Protein AF-A0A3A4WEL0-F1 (afdb_monomer_lite)

Radius of gyration: 38.68 Å; chains: 1; bounding box: 98×79×113 Å

Secondary structure (DSSP, 8-state):
---PPPPP--PPPPP-THHHHHHHHHHHHHHHHHS-HHHHHHHHHHHHHHHHHHHHHHHHHHHHHHH-HHHHTTSGGGHHHHHHHHTSTTTTS-HHHH----HHHHHHHHIIIIIS----PPP-TT--SS-THHHHHHHTS--TT-TTPPP-TT-HHHIIIIIIT---HHHHTTSBTTB-SPPGGGHHHHSTT----STTTTT--GGGT-STTSTT-PPPHHHHHHHHS-HHHHHHHHHTT-HHHHT-PPPHHHHHHSPP----TT-S----GGGT--TTS-SS--HHHHHTT-TTGGGSTTHHIIIIIS---HHHHS-TTT----HHHHHHHGGGTS----THHHH--

pLDDT: mean 84.16, std 11.47, range [41.19, 95.81]

Sequence (349 aa):
MEEKEPLEEETPAKPPFRKGLKGLLDRWRAFATRVPVAAKAIIAILILVSITGAGFTAFTTYNFTQNNPAFCNSCHIMNESFAAWQKSEHKNINCHECHHLSIGELNALMVSAFIRRTEKVPVRYGKIIVPWKYCITCHWEEDERYPTAIKINESNLHSKHYFMQKIECSKCHGYRVHKFSLEERYCLECHKGKEVHGEGMVDLPCLNCHTDRTPTLLPGPMKCLFCHGDDSVRRQMIHESTLDVKHFQPSEELIKKATKINRPQDAPMKFFCYQCHKPHEKVRPDYGTCMSCHPQVVNVGRHKLHIQTVGLECVKCHKPHTWRVTIKDAKTLCTECHGYKDPMTFIGG

Foldseek 3Di:
DDPDDDDDDDDPPDPCPPPVVVVVVVVVVVVVVPDDPVRVVVVVVVVVCVVVVVVVVVVVVCCCLPPNCVNQVVAPVCVVLLVLLCVEPCVVPTPCLFQVDDPVRSVVVVCCCPVVVDPDDPDPPPDDRGFQVSVCVPQPVNDPVCNVHHHCPLWLVCCVCCVVVVHTQCQQACPPRNRGDGDQCSVCVPVPLQQFDDDLTRPARLLLAFGSPDNVSGGAQLSVCCLQNDPVSVVVVVVVVGPCNVPRNDDPVSSVPHHHDDADPPAPPPDGQCLAADRSPHRHHAPVSVCVPVVCPCVAFPNVCCCVVVVDGLCLQQPPNRRDHDPVNQCPSVVVVDHRDDSVVRRPD

Structure (mmCIF, N/CA/C/O backbone):
data_AF-A0A3A4WEL0-F1
#
_entry.id   AF-A0A3A4WEL0-F1
#
loop_
_atom_site.group_PDB
_atom_site.id
_atom_site.type_symbol
_atom_site.label_atom_id
_atom_site.label_alt_id
_atom_site.label_comp_id
_atom_site.label_asym_id
_atom_site.label_entity_id
_atom_site.label_seq_id
_atom_site.pdbx_PDB_ins_code
_atom_site.Cartn_x
_atom_site.Cartn_y
_atom_site.Cartn_z
_atom_site.occupancy
_atom_site.B_iso_or_equiv
_atom_site.auth_seq_id
_atom_site.auth_comp_id
_atom_site.auth_asym_id
_atom_site.auth_atom_id
_atom_site.pdbx_PDB_model_num
ATOM 1 N N . MET A 1 1 ? 61.226 -62.429 -32.374 1.00 41.19 1 MET A N 1
ATOM 2 C CA . MET A 1 1 ? 60.047 -61.775 -32.975 1.00 41.19 1 MET A CA 1
ATOM 3 C C . MET A 1 1 ? 59.519 -60.798 -31.950 1.00 41.19 1 MET A C 1
ATOM 5 O O . MET A 1 1 ? 59.086 -61.247 -30.905 1.00 41.19 1 MET A O 1
ATOM 9 N N . GLU A 1 2 ? 59.538 -59.496 -32.116 1.00 42.38 2 GLU A N 1
ATOM 10 C CA . GLU A 1 2 ? 60.123 -58.606 -33.108 1.00 42.38 2 GLU A CA 1
ATOM 11 C C . GLU A 1 2 ? 60.007 -57.257 -32.396 1.00 42.38 2 GLU A C 1
ATOM 13 O O . GLU A 1 2 ? 58.908 -56.854 -32.010 1.00 42.38 2 GLU A O 1
ATOM 18 N N . GLU A 1 3 ? 61.141 -56.653 -32.067 1.00 43.06 3 GLU A N 1
ATOM 19 C CA . GLU A 1 3 ? 61.197 -55.351 -31.414 1.00 43.06 3 GLU A CA 1
ATOM 20 C C . GLU A 1 3 ? 60.786 -54.324 -32.475 1.00 43.06 3 GLU A C 1
ATOM 22 O O . GLU A 1 3 ? 61.535 -54.055 -33.411 1.00 43.06 3 GLU A O 1
ATOM 27 N N . LYS A 1 4 ? 59.532 -53.859 -32.417 1.00 46.09 4 LYS A N 1
ATOM 28 C CA . LYS A 1 4 ? 59.029 -52.815 -33.314 1.00 46.09 4 LYS A CA 1
ATOM 29 C C . LYS A 1 4 ? 59.269 -51.455 -32.674 1.00 46.09 4 LYS A C 1
ATOM 31 O O . LYS A 1 4 ? 58.731 -51.165 -31.607 1.00 46.09 4 LYS A O 1
ATOM 36 N N . GLU A 1 5 ? 60.085 -50.662 -33.362 1.00 53.88 5 GLU A N 1
ATOM 37 C CA . GLU A 1 5 ? 60.327 -49.240 -33.130 1.00 53.88 5 GLU A CA 1
ATOM 38 C C . GLU A 1 5 ? 59.023 -48.446 -32.925 1.00 53.88 5 GLU A C 1
ATOM 40 O O . GLU A 1 5 ? 57.991 -48.775 -33.526 1.00 53.88 5 GLU A O 1
ATOM 45 N N . PRO A 1 6 ? 59.052 -47.362 -32.130 1.00 45.62 6 PRO A N 1
ATOM 46 C CA . PRO A 1 6 ? 57.946 -46.426 -32.079 1.00 45.62 6 PRO A CA 1
ATOM 47 C C . PRO A 1 6 ? 57.913 -45.612 -33.378 1.00 45.62 6 PRO A C 1
ATOM 49 O O . PRO A 1 6 ? 58.851 -44.886 -33.697 1.00 45.62 6 PRO A O 1
ATOM 52 N N . LEU A 1 7 ? 56.812 -45.734 -34.119 1.00 45.28 7 LEU A N 1
ATOM 53 C CA . LEU A 1 7 ? 56.484 -44.857 -35.241 1.00 45.28 7 LEU A CA 1
ATOM 54 C C . LEU A 1 7 ? 56.284 -43.429 -34.715 1.00 45.28 7 LEU A C 1
ATOM 56 O O . LEU A 1 7 ? 55.365 -43.177 -33.935 1.00 45.28 7 LEU A O 1
ATOM 60 N N . GLU A 1 8 ? 57.146 -42.508 -35.144 1.00 46.25 8 GLU A N 1
ATOM 61 C CA . GLU A 1 8 ? 56.955 -41.070 -34.970 1.00 46.25 8 GLU A CA 1
ATOM 62 C C . GLU A 1 8 ? 55.661 -40.633 -35.673 1.00 46.25 8 GLU A C 1
ATOM 64 O O . GLU A 1 8 ? 55.463 -40.853 -36.869 1.00 46.25 8 GLU A O 1
ATOM 69 N N . GLU A 1 9 ? 54.755 -40.015 -34.918 1.00 44.00 9 GLU A N 1
ATOM 70 C CA . GLU A 1 9 ? 53.552 -39.388 -35.451 1.00 44.00 9 GLU A CA 1
ATOM 71 C C . GLU A 1 9 ? 53.956 -38.066 -36.125 1.00 44.00 9 GLU A C 1
ATOM 73 O O . GLU A 1 9 ? 54.217 -37.057 -35.464 1.00 44.00 9 GLU A O 1
ATOM 78 N N . GLU A 1 10 ? 54.056 -38.074 -37.457 1.00 46.47 10 GLU A N 1
ATOM 79 C CA . GLU A 1 10 ? 54.273 -36.864 -38.250 1.00 46.47 10 GLU A CA 1
ATOM 80 C C . GLU A 1 10 ? 53.135 -35.863 -38.000 1.00 46.47 10 GLU A C 1
ATOM 82 O O . GLU A 1 10 ? 52.001 -36.019 -38.456 1.00 46.47 10 GLU A O 1
ATOM 87 N N . THR A 1 11 ? 53.446 -34.775 -37.296 1.00 50.84 11 THR A N 1
ATOM 88 C CA . THR A 1 11 ? 52.567 -33.605 -37.226 1.00 50.84 11 THR A CA 1
ATOM 89 C C . THR A 1 11 ? 52.249 -33.113 -38.645 1.00 50.84 11 THR A C 1
ATOM 91 O O . THR A 1 11 ? 53.187 -32.853 -39.407 1.00 50.84 11 THR A O 1
ATOM 94 N N . PRO A 1 12 ? 50.973 -32.909 -39.028 1.00 46.53 12 PRO A N 1
ATOM 95 C CA . PRO A 1 12 ? 50.651 -32.402 -40.352 1.00 46.53 12 PRO A CA 1
ATOM 96 C C . PRO A 1 12 ? 51.239 -30.998 -40.511 1.00 46.53 12 PRO A C 1
ATOM 98 O O . PRO A 1 12 ? 50.890 -30.062 -39.782 1.00 46.53 12 PRO A O 1
ATOM 101 N N . ALA A 1 13 ? 52.149 -30.855 -41.475 1.00 51.09 13 ALA A N 1
ATOM 102 C CA . ALA A 1 13 ? 52.735 -29.580 -41.847 1.00 51.09 13 ALA A CA 1
ATOM 103 C C . ALA A 1 13 ? 51.617 -28.564 -42.128 1.00 51.09 13 ALA A C 1
ATOM 105 O O . ALA A 1 13 ? 50.819 -28.723 -43.055 1.00 51.09 13 ALA A O 1
ATOM 106 N N . LYS A 1 14 ? 51.557 -27.497 -41.317 1.00 52.00 14 LYS A N 1
ATOM 107 C CA . LYS A 1 14 ? 50.661 -26.361 -41.562 1.00 52.00 14 LYS A CA 1
ATOM 108 C C . LYS A 1 14 ? 50.880 -25.878 -43.003 1.00 52.00 14 LYS A C 1
ATOM 110 O O . LYS A 1 14 ? 52.023 -25.572 -43.357 1.00 52.00 14 LYS A O 1
ATOM 115 N N . PRO A 1 15 ? 49.827 -25.763 -43.833 1.00 48.91 15 PRO A N 1
ATOM 116 C CA . PRO A 1 15 ? 49.984 -25.267 -45.192 1.00 48.91 15 PRO A CA 1
ATOM 117 C C . PRO A 1 15 ? 50.584 -23.853 -45.147 1.00 48.91 15 PRO A C 1
ATOM 119 O O . PRO A 1 15 ? 50.329 -23.102 -44.197 1.00 48.91 15 PRO A O 1
ATOM 122 N N . PRO A 1 16 ? 51.391 -23.453 -46.144 1.00 47.84 16 PRO A N 1
ATOM 123 C CA . PRO A 1 16 ? 52.120 -22.193 -46.114 1.00 47.84 16 PRO A CA 1
ATOM 124 C C . PRO A 1 16 ? 51.158 -21.007 -46.284 1.00 47.84 16 PRO A C 1
ATOM 126 O O . PRO A 1 16 ? 51.021 -20.434 -47.363 1.00 47.84 16 PRO A O 1
ATOM 129 N N . PHE A 1 17 ? 50.535 -20.571 -45.188 1.00 47.75 17 PHE A N 1
ATOM 130 C CA . PHE A 1 17 ? 49.608 -19.431 -45.126 1.00 47.75 17 PHE A CA 1
ATOM 131 C C . PHE A 1 17 ? 50.274 -18.092 -45.525 1.00 47.75 17 PHE A C 1
ATOM 133 O O . PHE A 1 17 ? 49.612 -17.086 -45.768 1.00 47.75 17 PHE A O 1
ATOM 140 N N . ARG A 1 18 ? 51.610 -18.065 -45.646 1.00 52.59 18 ARG A N 1
ATOM 141 C CA . ARG A 1 18 ? 52.412 -16.876 -45.983 1.00 52.59 18 ARG A CA 1
ATOM 142 C C . ARG A 1 18 ? 52.413 -16.479 -47.468 1.00 52.59 18 ARG A C 1
ATOM 144 O O . ARG A 1 18 ? 52.746 -15.331 -47.756 1.00 52.59 18 ARG A O 1
ATOM 151 N N . LYS A 1 19 ? 52.051 -17.364 -48.412 1.00 54.28 19 LYS A N 1
ATOM 152 C CA . LYS A 1 19 ? 52.086 -17.032 -49.858 1.00 54.28 19 LYS A CA 1
ATOM 153 C C . LYS A 1 19 ? 50.887 -16.192 -50.334 1.00 54.28 19 LYS A C 1
ATOM 155 O O . LYS A 1 19 ? 51.048 -15.407 -51.262 1.00 54.28 19 LYS A O 1
ATOM 160 N N . GLY A 1 20 ? 49.727 -16.282 -49.675 1.00 61.12 20 GLY A N 1
ATOM 161 C CA . GLY A 1 20 ? 48.523 -15.529 -50.064 1.00 61.12 20 GLY A CA 1
ATOM 162 C C . GLY A 1 20 ? 48.590 -14.033 -49.736 1.00 61.12 20 GLY A C 1
ATOM 163 O O . GLY A 1 20 ? 48.269 -13.195 -50.574 1.00 61.12 20 GLY A O 1
ATOM 164 N N . LEU A 1 21 ? 49.074 -13.680 -48.540 1.00 65.75 21 LEU A N 1
ATOM 165 C CA . LEU A 1 21 ? 49.071 -12.293 -48.062 1.00 65.75 21 LEU A CA 1
ATOM 166 C C . LEU A 1 21 ? 50.135 -11.422 -48.751 1.00 65.75 21 LEU A C 1
ATOM 168 O O . LEU A 1 21 ? 49.851 -10.285 -49.118 1.00 65.75 21 LEU A O 1
ATOM 172 N N . LYS A 1 22 ? 51.343 -11.963 -48.987 1.00 68.69 22 LYS A N 1
ATOM 173 C CA . LYS A 1 22 ? 52.406 -11.258 -49.731 1.00 68.69 22 LYS A CA 1
ATOM 174 C C . LYS A 1 22 ? 51.989 -10.970 -51.175 1.00 68.69 22 LYS A C 1
ATOM 176 O O . LYS A 1 22 ? 52.096 -9.832 -51.611 1.00 68.69 22 LYS A O 1
ATOM 181 N N . GLY A 1 23 ? 51.422 -11.957 -51.873 1.00 70.75 23 GLY A N 1
ATOM 182 C CA . GLY A 1 23 ? 50.935 -11.770 -53.244 1.00 70.75 23 GLY A CA 1
ATOM 183 C C . GLY A 1 23 ? 49.793 -10.753 -53.353 1.00 70.75 23 GLY A C 1
ATOM 184 O O . GLY A 1 23 ? 49.732 -9.999 -54.323 1.00 70.75 23 GLY A O 1
ATOM 185 N N . LEU A 1 24 ? 48.915 -10.681 -52.347 1.00 71.75 24 LEU A N 1
ATOM 186 C CA . LEU A 1 24 ? 47.858 -9.670 -52.271 1.00 71.75 24 LEU A CA 1
ATOM 187 C C . LEU A 1 24 ? 48.433 -8.260 -52.045 1.00 71.75 24 LEU A C 1
ATOM 189 O O . LEU A 1 24 ? 48.022 -7.312 -52.712 1.00 71.75 24 LEU A O 1
ATOM 193 N N . LEU A 1 25 ? 49.415 -8.132 -51.147 1.00 75.19 25 LEU A N 1
ATOM 194 C CA . LEU A 1 25 ? 50.098 -6.872 -50.844 1.00 75.19 25 LEU A CA 1
ATOM 195 C C . LEU A 1 25 ? 50.916 -6.354 -52.031 1.00 75.19 25 LEU A C 1
ATOM 197 O O . LEU A 1 25 ? 50.891 -5.157 -52.306 1.00 75.19 25 LEU A O 1
ATOM 201 N N . ASP A 1 26 ? 51.598 -7.235 -52.761 1.00 75.06 26 ASP A N 1
ATOM 202 C CA . ASP A 1 26 ? 52.387 -6.857 -53.937 1.00 75.06 26 ASP A CA 1
ATOM 203 C C . ASP A 1 26 ? 51.481 -6.428 -55.103 1.00 75.06 26 ASP A C 1
ATOM 205 O O . ASP A 1 26 ? 51.751 -5.423 -55.764 1.00 75.06 26 ASP A O 1
ATOM 209 N N . ARG A 1 27 ? 50.337 -7.104 -55.293 1.00 73.94 27 ARG A N 1
ATOM 210 C CA . ARG A 1 27 ? 49.288 -6.677 -56.237 1.00 73.94 27 ARG A CA 1
ATOM 211 C C . ARG A 1 27 ? 48.669 -5.334 -55.851 1.00 73.94 27 ARG A C 1
ATOM 213 O O . ARG A 1 27 ? 48.464 -4.489 -56.719 1.00 73.94 27 ARG A O 1
ATOM 220 N N . TRP A 1 28 ? 48.415 -5.109 -54.562 1.00 70.88 28 TRP A N 1
ATOM 221 C CA . TRP A 1 28 ? 47.895 -3.839 -54.054 1.00 70.88 28 TRP A CA 1
ATOM 222 C C . TRP A 1 28 ? 48.908 -2.700 -54.210 1.00 70.88 28 TRP A C 1
ATOM 224 O O . TRP A 1 28 ? 48.536 -1.616 -54.648 1.00 70.88 28 TRP A O 1
ATOM 234 N N . ARG A 1 29 ? 50.199 -2.949 -53.951 1.00 72.06 29 ARG A N 1
ATOM 235 C CA . ARG A 1 29 ? 51.286 -1.984 -54.185 1.00 72.06 29 ARG A CA 1
ATOM 236 C C . ARG A 1 29 ? 51.424 -1.629 -55.664 1.00 72.06 29 ARG A C 1
ATOM 238 O O . ARG A 1 29 ? 51.505 -0.449 -55.981 1.00 72.06 29 ARG A O 1
ATOM 245 N N . ALA A 1 30 ? 51.395 -2.616 -56.562 1.00 69.44 30 ALA A N 1
ATOM 246 C CA . ALA A 1 30 ? 51.471 -2.396 -58.009 1.00 69.44 30 ALA A CA 1
ATOM 247 C C . ALA A 1 30 ? 50.237 -1.670 -58.578 1.00 69.44 30 ALA A C 1
ATOM 249 O O . ALA A 1 30 ? 50.347 -0.902 -59.531 1.00 69.44 30 ALA A O 1
ATOM 250 N N . PHE A 1 31 ? 49.057 -1.894 -57.996 1.00 67.56 31 PHE A N 1
ATOM 251 C CA . PHE A 1 31 ? 47.856 -1.120 -58.304 1.00 67.56 31 PHE A CA 1
ATOM 252 C C . PHE A 1 31 ? 47.974 0.311 -57.764 1.00 67.56 31 PHE A C 1
ATOM 254 O O . PHE A 1 31 ? 47.773 1.272 -58.501 1.00 67.56 31 PHE A O 1
ATOM 261 N N . ALA A 1 32 ? 48.392 0.472 -56.507 1.00 66.44 32 ALA A N 1
ATOM 262 C CA . ALA A 1 32 ? 48.564 1.770 -55.873 1.00 66.44 32 ALA A CA 1
ATOM 263 C C . ALA A 1 32 ? 49.610 2.636 -56.590 1.00 66.44 32 ALA A C 1
ATOM 265 O O . ALA A 1 32 ? 49.413 3.839 -56.695 1.00 66.44 32 ALA A O 1
ATOM 266 N N . THR A 1 33 ? 50.701 2.092 -57.132 1.00 69.56 33 THR A N 1
ATOM 267 C CA . THR A 1 33 ? 51.682 2.891 -57.896 1.00 69.56 33 THR A CA 1
ATOM 268 C C . THR A 1 33 ? 51.136 3.432 -59.221 1.00 69.56 33 THR A C 1
ATOM 270 O O . THR A 1 33 ? 51.656 4.430 -59.709 1.00 69.56 33 THR A O 1
ATOM 273 N N . ARG A 1 34 ? 50.069 2.836 -59.775 1.00 75.06 34 ARG A N 1
ATOM 274 C CA . ARG A 1 34 ? 49.433 3.249 -61.043 1.00 75.06 34 ARG A CA 1
ATOM 275 C C . ARG A 1 34 ? 48.295 4.260 -60.876 1.00 75.06 34 ARG A C 1
ATOM 277 O O . ARG A 1 34 ? 47.855 4.842 -61.862 1.00 75.06 34 ARG A O 1
ATOM 284 N N . VAL A 1 35 ? 47.805 4.470 -59.654 1.00 76.62 35 VAL A N 1
ATOM 285 C CA . VAL A 1 35 ? 46.714 5.414 -59.368 1.00 76.62 35 VAL A CA 1
ATOM 286 C C . VAL A 1 35 ? 47.293 6.817 -59.120 1.00 76.62 35 VAL A C 1
ATOM 288 O O . VAL A 1 35 ? 48.156 6.956 -58.244 1.00 76.62 35 VAL A O 1
ATOM 291 N N . PRO A 1 36 ? 46.821 7.867 -59.826 1.00 85.94 36 PRO A N 1
ATOM 292 C CA . PRO A 1 36 ? 47.255 9.244 -59.592 1.00 85.94 36 PRO A CA 1
ATOM 293 C C . PRO A 1 36 ? 47.071 9.667 -58.130 1.00 85.94 36 PRO A C 1
ATOM 295 O O . PRO A 1 36 ? 46.110 9.261 -57.475 1.00 85.94 36 PRO A O 1
ATOM 298 N N . VAL A 1 37 ? 47.954 10.529 -57.615 1.00 82.06 37 VAL A N 1
ATOM 299 C CA . VAL A 1 37 ? 47.888 11.021 -56.222 1.00 82.06 37 VAL A CA 1
ATOM 300 C C . VAL A 1 37 ? 46.521 11.648 -55.912 1.00 82.06 37 VAL A C 1
ATOM 302 O O . VAL A 1 37 ? 45.954 11.379 -54.855 1.00 82.06 37 VAL A O 1
ATOM 305 N N . ALA A 1 38 ? 45.939 12.380 -56.869 1.00 81.50 38 ALA A N 1
ATOM 306 C CA . ALA A 1 38 ? 44.596 12.951 -56.754 1.00 81.50 38 ALA A CA 1
ATOM 307 C C . ALA A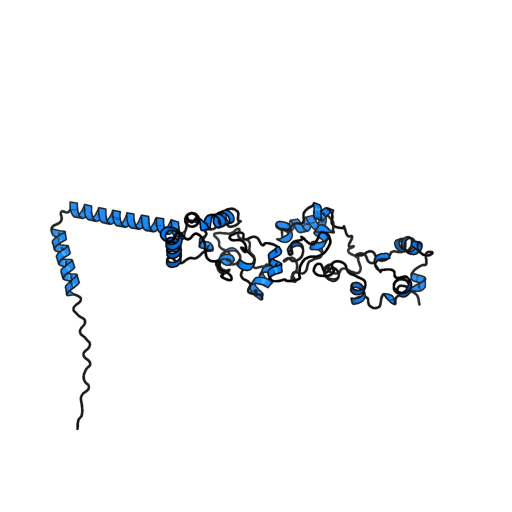 1 38 ? 43.503 11.879 -56.575 1.00 81.50 38 ALA A C 1
ATOM 309 O O . ALA A 1 38 ? 42.633 12.018 -55.721 1.00 81.50 38 ALA A O 1
ATOM 310 N N . ALA A 1 39 ? 43.577 10.767 -57.312 1.00 84.44 39 ALA A N 1
ATOM 311 C CA . ALA A 1 39 ? 42.618 9.669 -57.194 1.00 84.44 39 ALA A CA 1
ATOM 312 C C . ALA A 1 39 ? 42.759 8.918 -55.857 1.00 84.44 39 ALA A C 1
ATOM 314 O O . ALA A 1 39 ? 41.754 8.533 -55.267 1.00 84.44 39 ALA A O 1
ATOM 315 N N . LYS A 1 40 ? 43.979 8.775 -55.316 1.00 84.94 40 LYS A N 1
ATOM 316 C CA . LYS A 1 40 ? 44.186 8.235 -53.957 1.00 84.94 40 LYS A CA 1
ATOM 317 C C . LYS A 1 40 ? 43.600 9.141 -52.880 1.00 84.94 40 LYS A C 1
ATOM 319 O O . LYS A 1 40 ? 42.987 8.632 -51.949 1.00 84.94 40 LYS A O 1
ATOM 324 N N . ALA A 1 41 ? 43.776 10.456 -53.015 1.00 88.25 41 ALA A N 1
ATOM 325 C CA . ALA A 1 41 ? 43.198 11.431 -52.096 1.00 88.25 41 ALA A CA 1
ATOM 326 C C . ALA A 1 41 ? 41.663 11.371 -52.125 1.00 88.25 41 ALA A C 1
ATOM 328 O O . ALA A 1 41 ? 41.039 11.299 -51.072 1.00 88.25 41 ALA A O 1
ATOM 329 N N . ILE A 1 42 ? 41.058 11.289 -53.316 1.00 90.69 42 ILE A N 1
ATOM 330 C CA . ILE A 1 42 ? 39.605 11.128 -53.473 1.00 90.69 42 ILE A CA 1
ATOM 331 C C . ILE A 1 42 ? 39.125 9.818 -52.839 1.00 90.69 42 ILE A C 1
ATOM 333 O O . ILE A 1 42 ? 38.176 9.835 -52.064 1.00 90.69 42 ILE A O 1
ATOM 337 N N . ILE A 1 43 ? 39.790 8.690 -53.103 1.00 91.06 43 ILE A N 1
ATOM 338 C CA . ILE A 1 43 ? 39.430 7.395 -52.503 1.00 91.06 43 ILE A CA 1
ATOM 339 C C . ILE A 1 43 ? 39.554 7.446 -50.975 1.00 91.06 43 ILE A C 1
ATOM 341 O O . ILE A 1 43 ? 38.660 6.974 -50.279 1.00 91.06 43 ILE A O 1
ATOM 345 N N . ALA A 1 44 ? 40.619 8.046 -50.439 1.00 90.94 44 ALA A N 1
ATOM 346 C CA . ALA A 1 44 ? 40.799 8.200 -48.998 1.00 90.94 44 ALA A CA 1
ATOM 347 C C . ALA A 1 44 ? 39.696 9.068 -48.371 1.00 90.94 44 ALA A C 1
ATOM 349 O O . ALA A 1 44 ? 39.162 8.702 -47.328 1.00 90.94 44 ALA A O 1
ATOM 350 N N . ILE A 1 45 ? 39.305 10.164 -49.029 1.00 93.88 45 ILE A N 1
ATOM 351 C CA . ILE A 1 45 ? 38.189 11.016 -48.597 1.00 93.88 45 ILE A CA 1
ATOM 352 C C . ILE A 1 45 ? 36.868 10.243 -48.654 1.00 93.88 45 ILE A C 1
ATOM 354 O O . ILE A 1 45 ? 36.108 10.282 -47.695 1.00 93.88 45 ILE A O 1
ATOM 358 N N . LEU A 1 46 ? 36.597 9.494 -49.726 1.00 94.56 46 LEU A N 1
ATOM 359 C CA . LEU A 1 46 ? 35.377 8.691 -49.854 1.00 94.56 46 LEU A CA 1
ATOM 360 C C . LEU A 1 46 ? 35.296 7.593 -48.791 1.00 94.56 46 LEU A C 1
ATOM 362 O O . LEU A 1 46 ? 34.229 7.375 -48.220 1.00 94.56 46 LEU A O 1
ATOM 366 N N . ILE A 1 47 ? 36.412 6.926 -48.491 1.00 94.75 47 ILE A N 1
ATOM 367 C CA . ILE A 1 47 ? 36.495 5.945 -47.405 1.00 94.75 47 ILE A CA 1
ATOM 368 C C . ILE A 1 47 ? 36.254 6.637 -46.064 1.00 94.75 47 ILE A C 1
ATOM 370 O O . ILE A 1 47 ? 35.448 6.152 -45.275 1.00 94.75 47 ILE A O 1
ATOM 374 N N . LEU A 1 48 ? 36.894 7.783 -45.816 1.00 95.38 48 LEU A N 1
ATOM 375 C CA . LEU A 1 48 ? 36.710 8.543 -44.584 1.00 95.38 48 LEU A CA 1
ATOM 376 C C . LEU A 1 48 ? 35.246 8.958 -44.400 1.00 95.38 48 LEU A C 1
ATOM 378 O O . LEU A 1 48 ? 34.690 8.716 -43.332 1.00 95.38 48 LEU A O 1
ATOM 382 N N . VAL A 1 49 ? 34.613 9.514 -45.437 1.00 95.81 49 VAL A N 1
ATOM 383 C CA . VAL A 1 49 ? 33.193 9.905 -45.449 1.00 95.81 49 VAL A CA 1
ATOM 384 C C . VAL A 1 49 ? 32.288 8.690 -45.259 1.00 95.81 49 VAL A C 1
ATOM 386 O O . VAL A 1 49 ? 31.325 8.760 -44.504 1.00 95.81 49 VAL A O 1
ATOM 389 N N . SER A 1 50 ? 32.603 7.555 -45.884 1.00 94.38 50 SER A N 1
ATOM 390 C CA . SER A 1 50 ? 31.823 6.322 -45.720 1.00 94.38 50 SER A CA 1
ATOM 391 C C . SER A 1 50 ? 31.922 5.778 -44.296 1.00 94.38 50 SER A C 1
ATOM 393 O O . SER A 1 50 ? 30.908 5.399 -43.722 1.00 94.38 50 SER A O 1
ATOM 395 N N . ILE A 1 51 ? 33.116 5.774 -43.696 1.00 95.56 51 ILE A N 1
ATOM 396 C CA . ILE A 1 51 ? 33.331 5.317 -42.316 1.00 95.56 51 ILE A CA 1
ATOM 397 C C . ILE A 1 51 ? 32.665 6.268 -41.324 1.00 95.56 51 ILE A C 1
ATOM 399 O O . ILE A 1 51 ? 31.982 5.810 -40.413 1.00 95.56 51 ILE A O 1
ATOM 403 N N . THR A 1 52 ? 32.824 7.582 -41.495 1.00 94.19 52 THR A N 1
ATOM 404 C CA . THR A 1 52 ? 32.166 8.567 -40.620 1.00 94.19 52 THR A CA 1
ATOM 405 C C . THR A 1 52 ? 30.652 8.538 -40.784 1.00 94.19 52 THR A C 1
ATOM 407 O O . THR A 1 52 ? 29.945 8.539 -39.782 1.00 94.19 52 THR A O 1
ATOM 410 N N . GLY A 1 53 ? 30.139 8.419 -42.009 1.00 94.69 53 GLY A N 1
ATOM 411 C CA . GLY A 1 53 ? 28.710 8.262 -42.283 1.00 94.69 53 GLY A CA 1
ATOM 412 C C . GLY A 1 53 ? 28.137 6.970 -41.695 1.00 94.69 53 GLY A C 1
ATOM 413 O O . GLY A 1 53 ? 27.112 7.000 -41.012 1.00 94.69 53 GLY A O 1
ATOM 414 N N . ALA A 1 54 ? 28.817 5.837 -41.882 1.00 93.62 54 ALA A N 1
ATOM 415 C CA . ALA A 1 54 ? 28.432 4.557 -41.287 1.00 93.62 54 ALA A CA 1
ATOM 416 C C . ALA A 1 54 ? 28.504 4.595 -39.752 1.00 93.62 54 ALA A C 1
ATOM 418 O O . ALA A 1 54 ? 27.596 4.124 -39.075 1.00 93.62 54 ALA A O 1
ATOM 419 N N . GLY A 1 55 ? 29.546 5.207 -39.188 1.00 94.38 55 GLY A N 1
ATOM 420 C CA . GLY A 1 55 ? 29.694 5.387 -37.746 1.00 94.38 55 GLY A CA 1
ATOM 421 C C . GLY A 1 55 ? 28.591 6.266 -37.156 1.00 94.38 55 GLY A C 1
ATOM 422 O O . GLY A 1 55 ? 27.981 5.902 -36.155 1.00 94.38 55 GLY A O 1
ATOM 423 N N . PHE A 1 56 ? 28.276 7.388 -37.807 1.00 94.56 56 PHE A N 1
ATOM 424 C CA . PHE A 1 56 ? 27.213 8.298 -37.384 1.00 94.56 56 PHE A CA 1
ATOM 425 C C . PHE A 1 56 ? 25.828 7.642 -37.460 1.00 94.56 56 PHE A C 1
ATOM 427 O O . PHE A 1 56 ? 25.038 7.735 -36.521 1.00 94.56 56 PHE A O 1
ATOM 434 N N . THR A 1 57 ? 25.532 6.929 -38.549 1.00 91.81 57 THR A N 1
ATOM 435 C CA . THR A 1 57 ? 24.264 6.193 -38.705 1.00 91.81 57 THR A CA 1
ATOM 436 C C . THR A 1 57 ? 24.139 5.040 -37.708 1.00 91.81 57 THR A C 1
ATOM 438 O O . THR A 1 57 ? 23.081 4.873 -37.100 1.00 91.81 57 THR A O 1
ATOM 441 N N . ALA A 1 58 ? 25.215 4.289 -37.461 1.00 89.25 58 ALA A N 1
ATOM 442 C CA . ALA A 1 58 ? 25.235 3.247 -36.438 1.00 89.25 58 ALA A CA 1
ATOM 443 C C . ALA A 1 58 ? 25.014 3.827 -35.033 1.00 89.25 58 ALA A C 1
ATOM 445 O O . ALA A 1 58 ? 24.175 3.322 -34.291 1.00 89.25 58 ALA A O 1
ATOM 446 N N . PHE A 1 59 ? 25.703 4.919 -34.686 1.00 91.31 59 PHE A N 1
ATOM 447 C CA . PHE A 1 59 ? 25.556 5.586 -33.392 1.00 91.31 59 PHE A CA 1
ATOM 448 C C . PHE A 1 59 ? 24.142 6.136 -33.178 1.00 91.31 59 PHE A C 1
ATOM 450 O O . PHE A 1 59 ? 23.538 5.902 -32.135 1.00 91.31 59 PHE A O 1
ATOM 457 N N . THR A 1 60 ? 23.585 6.835 -34.168 1.00 89.56 60 THR A N 1
ATOM 458 C CA . THR A 1 60 ? 22.227 7.397 -34.079 1.00 89.56 60 THR A CA 1
ATOM 459 C C . THR A 1 60 ? 21.166 6.304 -33.986 1.00 89.56 60 THR A C 1
ATOM 461 O O . THR A 1 60 ? 20.266 6.408 -33.154 1.00 89.56 60 THR A O 1
ATOM 464 N N . THR A 1 61 ? 21.302 5.224 -34.760 1.00 85.75 61 THR A N 1
ATOM 465 C CA . THR A 1 61 ? 20.405 4.061 -34.684 1.00 85.75 61 THR A CA 1
ATOM 466 C C . THR A 1 61 ? 20.502 3.379 -33.324 1.00 85.75 61 THR A C 1
ATOM 468 O O . THR A 1 61 ? 19.478 3.114 -32.696 1.00 85.75 61 THR A O 1
ATOM 471 N N . TYR A 1 62 ? 21.718 3.133 -32.833 1.00 86.19 62 TYR A N 1
ATOM 472 C CA . TYR A 1 62 ? 21.942 2.573 -31.504 1.00 86.19 62 TYR A CA 1
ATOM 473 C C . TYR A 1 62 ? 21.304 3.454 -30.428 1.00 86.19 62 TYR A C 1
ATOM 475 O O . TYR A 1 62 ? 20.509 2.975 -29.631 1.00 86.19 62 TYR A O 1
ATOM 483 N N . ASN A 1 63 ? 21.562 4.759 -30.449 1.00 86.88 63 ASN A N 1
ATOM 484 C CA . ASN A 1 63 ? 21.025 5.671 -29.450 1.00 86.88 63 ASN A CA 1
ATOM 485 C C . ASN A 1 63 ? 19.491 5.767 -29.497 1.00 86.88 63 ASN A C 1
ATOM 487 O O . ASN A 1 63 ? 18.842 5.794 -28.455 1.00 86.88 63 ASN A O 1
ATOM 491 N N . PHE A 1 64 ? 18.895 5.778 -30.691 1.00 85.69 64 PHE A N 1
ATOM 492 C CA . PHE A 1 64 ? 17.441 5.774 -30.843 1.00 85.69 64 PHE A CA 1
ATOM 493 C C . PHE A 1 64 ? 16.820 4.479 -30.312 1.00 85.69 64 PHE A C 1
ATOM 495 O O . PHE A 1 64 ? 15.861 4.522 -29.551 1.00 85.69 64 PHE A O 1
ATOM 502 N N . THR A 1 65 ? 17.391 3.332 -30.669 1.00 82.38 65 THR A N 1
ATOM 503 C CA . THR A 1 65 ? 16.845 2.019 -30.302 1.00 82.38 65 THR A CA 1
ATOM 504 C C . THR A 1 65 ? 17.121 1.627 -28.851 1.00 82.38 65 THR A C 1
ATOM 506 O O . THR A 1 65 ? 16.317 0.905 -28.278 1.00 82.38 65 THR A O 1
ATOM 509 N N . GLN A 1 66 ? 18.213 2.114 -28.250 1.00 81.38 66 GLN A N 1
ATOM 510 C CA . GLN A 1 66 ? 18.697 1.694 -26.926 1.00 81.38 66 GLN A CA 1
ATOM 511 C C . GLN A 1 66 ? 18.622 2.778 -25.851 1.00 81.38 66 GLN A C 1
ATOM 513 O O . GLN A 1 66 ? 18.764 2.461 -24.681 1.00 81.38 66 GLN A O 1
ATOM 518 N N . ASN A 1 67 ? 18.399 4.048 -26.186 1.00 82.19 67 ASN A N 1
ATOM 519 C CA . ASN A 1 67 ? 18.377 5.122 -25.184 1.00 82.19 67 ASN A CA 1
ATOM 520 C C . ASN A 1 67 ? 17.245 6.130 -25.404 1.00 82.19 67 ASN A C 1
ATOM 522 O O . ASN A 1 67 ? 17.192 7.137 -24.701 1.00 82.19 67 ASN A O 1
ATOM 526 N N . ASN A 1 68 ? 16.318 5.899 -26.338 1.00 84.81 68 ASN A N 1
ATOM 527 C CA . ASN A 1 68 ? 15.231 6.836 -26.607 1.00 84.81 68 ASN A CA 1
ATOM 528 C C . ASN A 1 68 ? 13.848 6.174 -26.441 1.00 84.81 68 ASN A C 1
ATOM 530 O O . ASN A 1 68 ? 13.495 5.300 -27.235 1.00 84.81 68 ASN A O 1
ATOM 534 N N . PRO A 1 69 ? 13.012 6.627 -25.485 1.00 84.62 69 PRO A N 1
ATOM 535 C CA . PRO A 1 69 ? 11.647 6.121 -25.312 1.00 84.62 69 PRO A CA 1
ATOM 536 C C . PRO A 1 69 ? 10.766 6.246 -26.565 1.00 84.62 69 PRO A C 1
ATOM 538 O O . PRO A 1 69 ? 9.810 5.486 -26.728 1.00 84.62 69 PRO A O 1
ATOM 541 N N . ALA A 1 70 ? 11.086 7.175 -27.477 1.00 84.56 70 ALA A N 1
ATOM 542 C CA . ALA A 1 70 ? 10.369 7.347 -28.739 1.00 84.56 70 ALA A CA 1
ATOM 543 C C . ALA A 1 70 ? 10.424 6.096 -29.628 1.00 84.56 70 ALA A C 1
ATOM 545 O O . ALA A 1 70 ? 9.477 5.845 -30.373 1.00 84.56 70 ALA A O 1
ATOM 546 N N . PHE A 1 71 ? 11.481 5.283 -29.525 1.00 84.19 71 PHE A N 1
ATOM 547 C CA . PHE A 1 71 ? 11.534 4.004 -30.225 1.00 84.19 71 PHE A CA 1
ATOM 548 C C . PHE A 1 71 ? 10.419 3.069 -29.746 1.00 84.19 71 PHE A C 1
ATOM 550 O O . PHE A 1 71 ? 9.685 2.522 -30.567 1.00 84.19 71 PHE A O 1
ATOM 557 N N . CYS A 1 72 ? 10.213 2.945 -28.435 1.00 81.12 72 CYS A N 1
ATOM 558 C CA . CYS A 1 72 ? 9.155 2.103 -27.878 1.00 81.12 72 CYS A CA 1
ATOM 559 C C . CYS A 1 72 ? 7.763 2.582 -28.317 1.00 81.12 72 CYS A C 1
ATOM 561 O O . CYS A 1 72 ? 6.915 1.763 -28.659 1.00 81.12 72 CYS A O 1
ATOM 563 N N . ASN A 1 73 ? 7.549 3.900 -28.388 1.00 84.25 73 ASN A N 1
ATOM 564 C CA . ASN A 1 73 ? 6.295 4.493 -28.862 1.00 84.25 73 ASN A CA 1
ATOM 565 C C . ASN A 1 73 ? 6.076 4.374 -30.387 1.00 84.25 73 ASN A C 1
ATOM 567 O O . ASN A 1 73 ? 5.000 4.687 -30.883 1.00 84.25 73 ASN A O 1
ATOM 571 N N . SER A 1 74 ? 7.069 3.916 -31.158 1.00 82.69 74 SER A N 1
ATOM 572 C CA . SER A 1 74 ? 6.892 3.666 -32.599 1.00 82.69 74 SER A CA 1
ATOM 573 C C . SER A 1 74 ? 6.052 2.416 -32.892 1.00 82.69 74 SER A C 1
ATOM 575 O O . SER A 1 74 ? 5.574 2.227 -34.010 1.00 82.69 74 SER A O 1
ATOM 577 N N . CYS A 1 75 ? 5.855 1.557 -31.889 1.00 81.31 75 CYS A N 1
ATOM 578 C CA . CYS A 1 75 ? 5.058 0.345 -31.995 1.00 81.31 75 CYS A CA 1
ATOM 579 C C . CYS A 1 75 ? 3.633 0.604 -31.496 1.00 81.31 75 CYS A C 1
ATOM 581 O O . CYS A 1 75 ? 3.437 0.918 -30.328 1.00 81.31 75 CYS A O 1
ATOM 583 N N . HIS A 1 76 ? 2.622 0.357 -32.334 1.00 81.69 76 HIS A N 1
ATOM 584 C CA . HIS A 1 76 ? 1.208 0.563 -31.975 1.00 81.69 76 HIS A CA 1
ATOM 585 C C . HIS A 1 76 ? 0.764 -0.150 -30.686 1.00 81.69 76 HIS A C 1
ATOM 587 O O . HIS A 1 76 ? -0.022 0.387 -29.911 1.00 81.69 76 HIS A O 1
ATOM 593 N N . ILE A 1 77 ? 1.344 -1.320 -30.404 1.00 79.56 77 ILE A N 1
ATOM 594 C CA . ILE A 1 77 ? 1.053 -2.134 -29.218 1.00 79.56 77 ILE A CA 1
ATOM 595 C C . ILE A 1 77 ? 1.549 -1.488 -27.915 1.00 79.56 77 ILE A C 1
ATOM 597 O O . ILE A 1 77 ? 1.115 -1.861 -26.828 1.00 79.56 77 ILE A O 1
ATOM 601 N N . MET A 1 78 ? 2.467 -0.526 -28.023 1.00 84.38 78 MET A N 1
ATOM 602 C CA . MET A 1 78 ? 3.047 0.184 -26.889 1.00 84.38 78 MET A CA 1
ATOM 603 C C . MET A 1 78 ? 2.300 1.469 -26.546 1.00 84.38 78 MET A C 1
ATOM 605 O O . MET A 1 78 ? 2.528 1.993 -25.461 1.00 84.38 78 MET A O 1
ATOM 609 N N . ASN A 1 79 ? 1.390 1.956 -27.394 1.00 86.19 79 ASN A N 1
ATOM 610 C CA . ASN A 1 79 ? 0.733 3.255 -27.212 1.00 86.19 79 ASN A CA 1
ATOM 611 C C . ASN A 1 79 ? 0.057 3.399 -25.836 1.00 86.19 79 ASN A C 1
ATOM 613 O O . ASN A 1 79 ? 0.292 4.375 -25.127 1.00 86.19 79 ASN A O 1
ATOM 617 N N . GLU A 1 80 ? -0.744 2.413 -25.417 1.00 86.44 80 GLU A N 1
ATOM 618 C CA . GLU A 1 80 ? -1.428 2.452 -24.113 1.00 86.44 80 GLU A CA 1
ATOM 619 C C . GLU A 1 80 ? -0.439 2.410 -22.942 1.00 86.44 80 GLU A C 1
ATOM 621 O O . GLU A 1 80 ? -0.560 3.156 -21.970 1.00 86.44 80 GLU A O 1
ATOM 626 N N . SER A 1 81 ? 0.576 1.554 -23.065 1.00 86.19 81 SER A N 1
ATOM 627 C CA . SER A 1 81 ? 1.641 1.389 -22.078 1.00 86.19 81 SER A CA 1
ATOM 628 C C . SER A 1 81 ? 2.465 2.668 -21.915 1.00 86.19 81 SER A C 1
ATOM 630 O O . SER A 1 81 ? 2.765 3.070 -20.792 1.00 86.19 81 SER A O 1
ATOM 632 N N . PHE A 1 82 ? 2.788 3.326 -23.027 1.00 89.00 82 PHE A N 1
ATOM 633 C CA . PHE A 1 82 ? 3.505 4.592 -23.062 1.00 89.00 82 PHE A CA 1
ATOM 634 C C . PHE A 1 82 ? 2.660 5.720 -22.463 1.00 89.00 82 PHE A C 1
ATOM 636 O O . PHE A 1 82 ? 3.144 6.457 -21.607 1.00 89.00 82 PHE A O 1
ATOM 643 N N . ALA A 1 83 ? 1.373 5.802 -22.812 1.00 90.06 83 ALA A N 1
ATOM 644 C CA . ALA A 1 83 ? 0.454 6.784 -22.241 1.00 90.06 83 ALA A CA 1
ATOM 645 C C . ALA A 1 83 ? 0.286 6.625 -20.717 1.00 90.06 83 ALA A C 1
ATOM 647 O O . ALA A 1 83 ? 0.168 7.622 -20.000 1.00 90.06 83 ALA A O 1
ATOM 648 N N . ALA A 1 84 ? 0.285 5.390 -20.203 1.00 89.69 84 ALA A N 1
ATOM 649 C CA . ALA A 1 84 ? 0.275 5.124 -18.765 1.00 89.69 84 ALA A CA 1
ATOM 650 C C . ALA A 1 84 ? 1.588 5.565 -18.093 1.00 89.69 84 ALA A C 1
ATOM 652 O O . ALA A 1 84 ? 1.548 6.270 -17.083 1.00 89.69 84 ALA A O 1
ATOM 653 N N . TRP A 1 85 ? 2.739 5.233 -18.689 1.00 90.62 85 TRP A N 1
ATOM 654 C CA . TRP A 1 85 ? 4.057 5.664 -18.210 1.00 90.62 85 TRP A CA 1
ATOM 655 C C . TRP A 1 85 ? 4.191 7.194 -18.158 1.00 90.62 85 TRP A C 1
ATOM 657 O O . TRP A 1 85 ? 4.618 7.722 -17.132 1.00 90.62 85 TRP A O 1
ATOM 667 N N . GLN A 1 86 ? 3.740 7.915 -19.191 1.00 90.81 86 GLN A N 1
ATOM 668 C CA . GLN A 1 86 ? 3.769 9.386 -19.243 1.00 90.81 86 GLN A CA 1
ATOM 669 C C . GLN A 1 86 ? 2.984 10.055 -18.103 1.00 90.81 86 GLN A C 1
ATOM 671 O O . GLN A 1 86 ? 3.293 11.182 -17.712 1.00 90.81 86 GLN A O 1
ATOM 676 N N . LYS A 1 87 ? 1.960 9.376 -17.574 1.00 90.69 87 LYS A N 1
ATOM 677 C CA . LYS A 1 87 ? 1.143 9.843 -16.443 1.00 90.69 87 LYS A CA 1
ATOM 678 C C . LYS A 1 87 ? 1.674 9.378 -15.086 1.00 90.69 87 LYS A C 1
ATOM 680 O O . LYS A 1 87 ? 1.131 9.782 -14.063 1.00 90.69 87 LYS A O 1
ATOM 685 N N . SER A 1 88 ? 2.686 8.515 -15.068 1.00 89.00 88 SER A N 1
ATOM 686 C CA . SER A 1 88 ? 3.252 7.951 -13.846 1.00 89.00 88 SER A CA 1
ATOM 687 C C . SER A 1 88 ? 4.338 8.845 -13.240 1.00 89.00 88 SER A C 1
ATOM 689 O O . SER A 1 88 ? 4.909 9.705 -13.914 1.00 89.00 88 SER A O 1
ATOM 691 N N . GLU A 1 89 ? 4.692 8.572 -11.983 1.00 88.44 89 GLU A N 1
ATOM 692 C CA . GLU A 1 89 ? 5.842 9.192 -11.305 1.00 88.44 89 GLU A CA 1
ATOM 693 C C . GLU A 1 89 ? 7.179 8.898 -12.017 1.00 88.44 89 GLU A C 1
ATOM 695 O O . GLU A 1 89 ? 8.135 9.657 -11.894 1.00 88.44 89 GLU A O 1
ATOM 700 N N . HIS A 1 90 ? 7.240 7.835 -12.829 1.00 90.75 90 HIS A N 1
ATOM 701 C CA . HIS A 1 90 ? 8.439 7.414 -13.559 1.00 90.75 90 HIS A CA 1
ATOM 702 C C . HIS A 1 90 ? 8.540 7.991 -14.980 1.00 90.75 90 HIS A C 1
ATOM 704 O O . HIS A 1 90 ? 9.409 7.571 -15.741 1.00 90.75 90 HIS A O 1
ATOM 710 N N . LYS A 1 91 ? 7.698 8.962 -15.363 1.00 91.00 91 LYS A N 1
ATOM 711 C CA . LYS A 1 91 ? 7.666 9.565 -16.716 1.00 91.00 91 LYS A CA 1
ATOM 712 C C . LYS A 1 91 ? 8.976 10.216 -17.192 1.00 91.00 91 LYS A C 1
ATOM 714 O O . LYS A 1 91 ? 9.096 10.565 -18.359 1.00 91.00 91 LYS A O 1
ATOM 719 N N . ASN A 1 92 ? 9.936 10.418 -16.291 1.00 89.56 92 ASN A N 1
ATOM 720 C CA . ASN A 1 92 ? 11.256 10.978 -16.597 1.00 89.56 92 ASN A CA 1
ATOM 721 C C . ASN A 1 92 ? 12.367 9.911 -16.598 1.00 89.56 92 ASN A C 1
ATOM 723 O O . ASN A 1 92 ? 13.539 10.245 -16.742 1.00 89.56 92 ASN A O 1
ATOM 727 N N . ILE A 1 93 ? 12.013 8.636 -16.424 1.00 89.50 93 ILE A N 1
ATOM 728 C CA . ILE A 1 93 ? 12.946 7.508 -16.424 1.00 89.50 93 ILE A CA 1
ATOM 729 C C . ILE A 1 93 ? 12.908 6.832 -17.792 1.00 89.50 93 ILE A C 1
ATOM 731 O O . ILE A 1 93 ? 11.834 6.592 -18.347 1.00 89.50 93 ILE A O 1
ATOM 735 N N . ASN A 1 94 ? 14.078 6.512 -18.343 1.00 89.12 94 ASN A N 1
ATOM 736 C CA . ASN A 1 94 ? 14.164 5.812 -19.618 1.00 89.12 94 ASN A CA 1
ATOM 737 C C . ASN A 1 94 ? 13.563 4.402 -19.514 1.00 89.12 94 ASN A C 1
ATOM 739 O O . ASN A 1 94 ? 13.769 3.711 -18.519 1.00 89.12 94 ASN A O 1
ATOM 743 N N . CYS A 1 95 ? 12.866 3.937 -20.558 1.00 88.50 95 CYS A N 1
ATOM 744 C CA . CYS A 1 95 ? 12.274 2.597 -20.581 1.00 88.50 95 CYS A CA 1
ATOM 745 C C . CYS A 1 95 ? 13.297 1.499 -20.256 1.00 88.50 95 CYS A C 1
ATOM 747 O O . CYS A 1 95 ? 12.949 0.528 -19.584 1.00 88.50 95 CYS A O 1
ATOM 749 N N . HIS A 1 96 ? 14.546 1.662 -20.696 1.00 88.06 96 HIS A N 1
ATOM 750 C CA . HIS A 1 96 ? 15.597 0.667 -20.503 1.00 88.06 96 HIS A CA 1
ATOM 751 C C . HIS A 1 96 ? 16.229 0.663 -19.117 1.00 88.06 96 HIS A C 1
ATOM 753 O O . HIS A 1 96 ? 16.938 -0.282 -18.810 1.00 88.06 96 HIS A O 1
ATOM 759 N N . GLU A 1 97 ? 15.921 1.622 -18.240 1.00 89.81 97 GLU A N 1
ATOM 760 C CA . GLU A 1 97 ? 16.295 1.486 -16.824 1.00 89.81 97 GLU A CA 1
ATOM 761 C C . GLU A 1 97 ? 15.565 0.279 -16.199 1.00 89.81 97 GLU A C 1
ATOM 763 O O . GLU A 1 97 ? 16.119 -0.413 -15.349 1.00 89.81 97 GLU A O 1
ATOM 768 N N . CYS A 1 98 ? 14.365 -0.050 -16.704 1.00 89.31 98 CYS A N 1
ATOM 769 C CA . CYS A 1 98 ? 13.557 -1.191 -16.263 1.00 89.31 98 CYS A CA 1
ATOM 770 C C . CYS A 1 98 ? 13.536 -2.357 -17.268 1.00 89.31 98 CYS A C 1
ATOM 772 O O . CYS A 1 98 ? 13.525 -3.525 -16.875 1.00 89.31 98 CYS A O 1
ATOM 774 N N . HIS A 1 99 ? 13.503 -2.064 -18.569 1.00 88.50 99 HIS A N 1
ATOM 775 C CA . HIS A 1 99 ? 13.426 -3.058 -19.641 1.00 88.50 99 HIS A CA 1
ATOM 776 C C . HIS A 1 99 ? 14.793 -3.294 -20.283 1.00 88.50 99 HIS A C 1
ATOM 778 O O . HIS A 1 99 ? 15.132 -2.692 -21.294 1.00 88.50 99 HIS A O 1
ATOM 784 N N . HIS A 1 100 ? 15.562 -4.224 -19.729 1.00 85.19 100 HIS A N 1
ATOM 785 C CA . HIS A 1 100 ? 16.878 -4.583 -20.259 1.00 85.19 100 HIS A CA 1
ATOM 786 C C . HIS A 1 100 ? 16.750 -5.703 -21.292 1.00 85.19 100 HIS A C 1
ATOM 788 O O . HIS A 1 100 ? 16.794 -6.883 -20.947 1.00 85.19 100 HIS A O 1
ATOM 794 N N . LEU A 1 101 ? 16.548 -5.328 -22.554 1.00 82.19 101 LEU A N 1
ATOM 795 C CA . LEU A 1 101 ? 16.517 -6.261 -23.680 1.00 82.19 101 LEU A CA 1
ATOM 796 C C . LEU A 1 101 ? 17.917 -6.399 -24.282 1.00 82.19 101 LEU A C 1
ATOM 798 O O . LEU A 1 101 ? 18.607 -5.409 -24.511 1.00 82.19 101 LEU A O 1
ATOM 802 N N . SER A 1 102 ? 18.325 -7.622 -24.606 1.00 85.44 102 SER A N 1
ATOM 803 C CA . SER A 1 102 ? 19.500 -7.841 -25.447 1.00 85.44 102 SER A CA 1
ATOM 804 C C . SER A 1 102 ? 19.251 -7.348 -26.877 1.00 85.44 102 SER A C 1
ATOM 806 O O . SER A 1 102 ? 18.113 -7.260 -27.345 1.00 85.44 102 SER A O 1
ATOM 808 N N . ILE A 1 103 ? 20.328 -7.097 -27.626 1.00 82.81 103 ILE A N 1
ATOM 809 C CA . ILE A 1 103 ? 20.243 -6.705 -29.044 1.00 82.81 103 ILE A CA 1
ATOM 810 C C . ILE A 1 103 ? 19.439 -7.736 -29.853 1.00 82.81 103 ILE A C 1
ATOM 812 O O . ILE A 1 103 ? 18.629 -7.368 -30.701 1.00 82.81 103 ILE A O 1
ATOM 816 N N . GLY A 1 104 ? 19.621 -9.030 -29.573 1.00 86.00 104 GLY A N 1
ATOM 817 C CA . GLY A 1 104 ? 18.872 -10.096 -30.239 1.00 86.00 104 GLY A CA 1
ATOM 818 C C . GLY A 1 104 ? 17.368 -10.029 -29.962 1.00 86.00 104 GLY A C 1
ATOM 819 O O . GLY A 1 104 ? 16.566 -10.163 -30.887 1.00 86.00 104 GLY A O 1
ATOM 820 N N . GLU A 1 105 ? 16.977 -9.769 -28.713 1.00 85.31 105 GLU A N 1
ATOM 821 C CA . GLU A 1 105 ? 15.568 -9.628 -28.325 1.00 85.31 105 GLU A CA 1
ATOM 822 C C . GLU A 1 105 ? 14.934 -8.376 -28.929 1.00 85.31 105 GLU A C 1
ATOM 824 O O . GLU A 1 105 ? 13.814 -8.441 -29.438 1.00 85.31 105 GLU A O 1
ATOM 829 N N . LEU A 1 106 ? 15.660 -7.257 -28.942 1.00 81.50 106 LEU A N 1
ATOM 830 C CA . LEU A 1 106 ? 15.188 -6.032 -29.575 1.00 81.50 106 LEU A CA 1
ATOM 831 C C . LEU A 1 106 ? 14.988 -6.223 -31.082 1.00 81.50 106 LEU A C 1
ATOM 833 O O . LEU A 1 106 ? 13.941 -5.865 -31.619 1.00 81.50 106 LEU A O 1
ATOM 837 N N . ASN A 1 107 ? 15.939 -6.872 -31.757 1.00 84.31 107 ASN A N 1
ATOM 838 C CA . ASN A 1 107 ? 15.819 -7.205 -33.175 1.00 84.31 107 ASN A CA 1
ATOM 839 C C . ASN A 1 107 ? 14.620 -8.127 -33.437 1.00 84.31 107 ASN A C 1
ATOM 841 O O . ASN A 1 107 ? 13.888 -7.931 -34.407 1.00 84.31 107 ASN A O 1
ATOM 845 N N . ALA A 1 108 ? 14.363 -9.101 -32.560 1.00 84.81 108 ALA A N 1
ATOM 846 C CA . ALA A 1 108 ? 13.185 -9.956 -32.667 1.00 84.81 108 ALA A CA 1
ATOM 847 C C . ALA A 1 108 ? 11.875 -9.158 -32.525 1.00 84.81 108 ALA A C 1
ATOM 849 O O . ALA A 1 108 ? 10.916 -9.418 -33.258 1.00 84.81 108 ALA A O 1
ATOM 850 N N . LEU A 1 109 ? 11.834 -8.156 -31.639 1.00 81.12 109 LEU A N 1
ATOM 851 C CA . LEU A 1 109 ? 10.698 -7.236 -31.531 1.00 81.12 109 LEU A CA 1
ATOM 852 C C . LEU A 1 109 ? 10.534 -6.386 -32.793 1.00 81.12 109 LEU A C 1
ATOM 854 O O . LEU A 1 109 ? 9.413 -6.259 -33.279 1.00 81.12 109 LEU A O 1
ATOM 858 N N . MET A 1 110 ? 11.624 -5.882 -33.376 1.00 81.00 110 MET A N 1
ATOM 859 C CA . MET A 1 110 ? 11.581 -5.133 -34.638 1.00 81.00 110 MET A CA 1
ATOM 860 C C . MET A 1 110 ? 11.039 -5.986 -35.789 1.00 81.00 110 MET A C 1
ATOM 862 O O . MET A 1 110 ? 10.156 -5.545 -36.524 1.00 81.00 110 MET A O 1
ATOM 866 N N . VAL A 1 111 ? 11.501 -7.232 -35.920 1.00 84.69 111 VAL A N 1
ATOM 867 C CA . VAL A 1 111 ? 10.964 -8.188 -36.902 1.00 84.69 111 VAL A CA 1
ATOM 868 C C . VAL A 1 111 ? 9.474 -8.4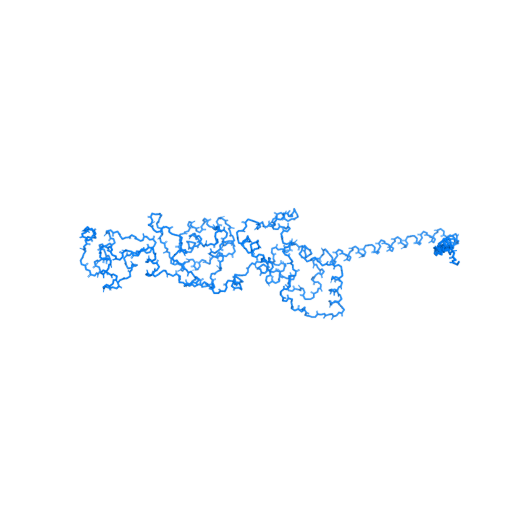25 -36.652 1.00 84.69 111 VAL A C 1
ATOM 870 O O . VAL A 1 111 ? 8.678 -8.416 -37.589 1.00 84.69 111 VAL A O 1
ATOM 873 N N . SER A 1 112 ? 9.070 -8.599 -35.393 1.00 81.69 112 SER A N 1
ATOM 874 C CA . SER A 1 112 ? 7.663 -8.782 -35.033 1.00 81.69 112 SER A CA 1
ATOM 875 C C . SER A 1 112 ? 6.797 -7.567 -35.395 1.00 81.69 112 SER A C 1
ATOM 877 O O . SER A 1 112 ? 5.699 -7.736 -35.922 1.00 81.69 112 SER A O 1
ATOM 879 N N . ALA A 1 113 ? 7.293 -6.353 -35.151 1.00 80.19 113 ALA A N 1
ATOM 880 C CA . ALA A 1 113 ? 6.562 -5.110 -35.369 1.00 80.19 113 ALA A CA 1
ATOM 881 C C . ALA A 1 113 ? 6.481 -4.720 -36.854 1.00 80.19 113 ALA A C 1
ATOM 883 O O . ALA A 1 113 ? 5.396 -4.438 -37.355 1.00 80.19 113 ALA A O 1
ATOM 884 N N . PHE A 1 114 ? 7.605 -4.735 -37.575 1.00 82.75 114 PHE A N 1
ATOM 885 C CA . PHE A 1 114 ? 7.684 -4.178 -38.931 1.00 82.75 114 PHE A CA 1
ATOM 886 C C . PHE A 1 114 ? 7.536 -5.224 -40.038 1.00 82.75 114 PHE A C 1
ATOM 888 O O . PHE A 1 114 ? 6.975 -4.918 -41.090 1.00 82.75 114 PHE A O 1
ATOM 895 N N . ILE A 1 115 ? 8.002 -6.457 -39.805 1.00 86.00 115 ILE A N 1
ATOM 896 C CA . ILE A 1 115 ? 7.935 -7.538 -40.801 1.00 86.00 115 ILE A CA 1
ATOM 897 C C . ILE A 1 115 ? 6.669 -8.368 -40.593 1.00 86.00 115 ILE A C 1
ATOM 899 O O . ILE A 1 115 ? 5.868 -8.509 -41.510 1.00 86.00 115 ILE A O 1
ATOM 903 N N . ARG A 1 116 ? 6.467 -8.902 -39.381 1.00 84.94 116 ARG A N 1
ATOM 904 C CA . ARG A 1 116 ? 5.311 -9.762 -39.068 1.00 84.94 116 ARG A CA 1
ATOM 905 C C . ARG A 1 116 ? 4.038 -8.981 -38.744 1.00 84.94 116 ARG A C 1
ATOM 907 O O . ARG A 1 116 ? 2.968 -9.575 -38.784 1.00 84.94 116 ARG A O 1
ATOM 914 N N . ARG A 1 117 ? 4.154 -7.684 -38.429 1.00 82.44 117 ARG A N 1
ATOM 915 C CA . ARG A 1 117 ? 3.043 -6.781 -38.072 1.00 82.44 117 ARG A CA 1
ATOM 916 C C . ARG A 1 117 ? 2.101 -7.384 -37.031 1.00 82.44 117 ARG A C 1
ATOM 918 O O . ARG A 1 117 ? 0.884 -7.376 -37.181 1.00 82.44 117 ARG A O 1
ATOM 925 N N . THR A 1 118 ? 2.682 -7.936 -35.972 1.00 78.31 118 THR A N 1
ATOM 926 C CA . THR A 1 118 ? 1.918 -8.598 -34.916 1.00 78.31 118 THR A CA 1
ATOM 927 C C . THR A 1 118 ? 0.975 -7.605 -34.226 1.00 78.31 118 THR A C 1
ATOM 929 O O . THR A 1 118 ? 1.411 -6.585 -33.688 1.00 78.31 118 THR A O 1
ATOM 932 N N . GLU A 1 119 ? -0.320 -7.919 -34.202 1.00 75.00 119 GLU A N 1
ATOM 933 C CA . GLU A 1 119 ? -1.346 -7.071 -33.575 1.00 75.00 119 GLU A CA 1
ATOM 934 C C . GLU A 1 119 ? -1.567 -7.378 -32.090 1.00 75.00 119 GLU A C 1
ATOM 936 O O . GLU A 1 119 ? -2.066 -6.538 -31.347 1.00 75.00 119 GLU A O 1
ATOM 941 N N . LYS A 1 120 ? -1.201 -8.582 -31.634 1.00 71.56 120 LYS A N 1
ATOM 942 C CA . LYS A 1 120 ? -1.429 -9.032 -30.255 1.00 71.56 120 LYS A CA 1
ATOM 943 C C . LYS A 1 120 ? -0.177 -9.666 -29.673 1.00 71.56 120 LYS A C 1
ATOM 945 O O . LYS A 1 120 ? 0.396 -10.582 -30.259 1.00 71.56 120 LYS A O 1
ATOM 950 N N . VAL A 1 121 ? 0.224 -9.221 -28.484 1.00 67.62 121 VAL A N 1
ATOM 951 C CA . VAL A 1 121 ? 1.245 -9.927 -27.705 1.00 67.62 121 VAL A CA 1
ATOM 952 C C . VAL A 1 121 ? 0.557 -11.100 -27.001 1.00 67.62 121 VAL A C 1
ATOM 954 O O . VAL A 1 121 ? -0.466 -10.882 -26.349 1.00 67.62 121 VAL A O 1
ATOM 957 N N . PRO A 1 122 ? 1.078 -12.337 -27.101 1.00 66.38 122 PRO A N 1
ATOM 958 C CA . PRO A 1 122 ? 0.534 -13.457 -26.346 1.00 66.38 122 PRO A CA 1
ATOM 959 C C . PRO A 1 122 ? 0.575 -13.150 -24.849 1.00 66.38 122 PRO A C 1
ATOM 961 O O . PRO A 1 122 ? 1.539 -12.558 -24.351 1.00 66.38 122 PRO A O 1
ATOM 964 N N . VAL A 1 123 ? -0.470 -13.561 -24.132 1.00 64.38 123 VAL A N 1
ATOM 965 C CA . VAL A 1 123 ? -0.591 -13.287 -22.701 1.00 64.38 123 VAL A CA 1
ATOM 966 C C . VAL A 1 123 ? 0.545 -13.975 -21.950 1.00 64.38 123 VAL A C 1
ATOM 968 O O . VAL A 1 123 ? 0.803 -15.166 -22.116 1.00 64.38 123 VAL A O 1
ATOM 971 N N . ARG A 1 124 ? 1.258 -13.211 -21.123 1.00 64.88 124 ARG A N 1
ATOM 972 C CA . ARG A 1 124 ? 2.463 -13.672 -20.423 1.00 64.88 124 ARG A CA 1
ATOM 973 C C . ARG A 1 124 ? 2.148 -14.030 -18.970 1.00 64.88 124 ARG A C 1
ATOM 975 O O . ARG A 1 124 ? 2.795 -13.524 -18.057 1.00 64.88 124 ARG A O 1
ATOM 982 N N . TYR A 1 125 ? 1.136 -14.876 -18.756 1.00 60.81 125 TYR A N 1
ATOM 983 C CA . TYR A 1 125 ? 0.723 -15.295 -17.413 1.00 60.81 125 TYR A CA 1
ATOM 984 C C . TYR A 1 125 ? 1.914 -15.821 -16.606 1.00 60.81 125 TYR A C 1
ATOM 986 O O . TYR A 1 125 ? 2.695 -16.641 -17.086 1.00 60.81 125 TYR A O 1
ATOM 994 N N . GLY A 1 126 ? 2.068 -15.311 -15.383 1.00 61.34 126 GLY A N 1
ATOM 995 C CA . GLY A 1 126 ? 3.112 -15.743 -14.453 1.00 61.34 126 GLY A CA 1
ATOM 996 C C . GLY A 1 126 ? 4.539 -15.298 -14.795 1.00 61.34 126 GLY A C 1
ATOM 997 O O . GLY A 1 126 ? 5.422 -15.505 -13.968 1.00 61.34 126 GLY A O 1
ATOM 998 N N . LYS A 1 127 ? 4.787 -14.660 -15.947 1.00 73.19 127 LYS A N 1
ATOM 999 C CA . LYS A 1 127 ? 6.131 -14.203 -16.321 1.00 73.19 127 LYS A CA 1
ATOM 1000 C C . LYS A 1 127 ? 6.429 -12.832 -15.728 1.00 73.19 127 LYS A C 1
ATOM 1002 O O . LYS A 1 127 ? 5.661 -11.888 -15.897 1.00 73.19 127 LYS A O 1
ATOM 1007 N N . ILE A 1 128 ? 7.583 -12.724 -15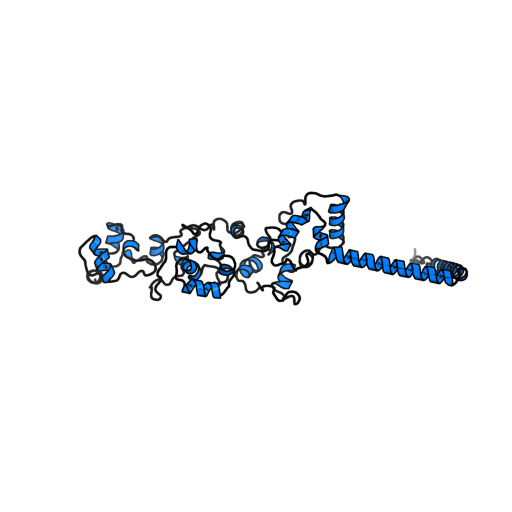.084 1.00 78.19 128 ILE A N 1
ATOM 1008 C CA . ILE A 1 128 ? 8.129 -11.455 -14.610 1.00 78.19 128 ILE A CA 1
ATOM 1009 C C . ILE A 1 128 ? 8.780 -10.766 -15.809 1.00 78.19 128 ILE A C 1
ATOM 1011 O O . ILE A 1 128 ? 9.761 -11.265 -16.354 1.00 78.19 128 ILE A O 1
ATOM 1015 N N . ILE A 1 129 ? 8.196 -9.655 -16.256 1.00 81.75 129 ILE A N 1
ATOM 1016 C CA . ILE A 1 129 ? 8.720 -8.877 -17.391 1.00 81.75 129 ILE A CA 1
ATOM 1017 C C . ILE A 1 129 ? 9.793 -7.899 -16.925 1.00 81.75 129 ILE A C 1
ATOM 1019 O O . ILE A 1 129 ? 10.829 -7.772 -17.567 1.00 81.75 129 ILE A O 1
ATOM 1023 N N . VAL A 1 130 ? 9.531 -7.235 -15.800 1.00 87.56 130 VAL A N 1
ATOM 1024 C CA . VAL A 1 130 ? 10.464 -6.331 -15.130 1.00 87.56 130 VAL A CA 1
ATOM 1025 C C . VAL A 1 130 ? 10.766 -6.929 -13.755 1.00 87.56 130 VAL A C 1
ATOM 1027 O O . VAL A 1 130 ? 9.905 -6.891 -12.871 1.00 87.56 130 VAL A O 1
ATOM 1030 N N . PRO A 1 131 ? 11.939 -7.558 -13.589 1.00 89.62 131 PRO A N 1
ATOM 1031 C CA . PRO A 1 131 ? 12.395 -8.076 -12.306 1.00 89.62 131 PRO A CA 1
ATOM 1032 C C . PRO A 1 131 ? 12.614 -6.977 -11.265 1.00 89.62 131 PRO A C 1
ATOM 1034 O O . PRO A 1 131 ? 13.060 -5.878 -11.597 1.00 89.62 131 PRO A O 1
ATOM 1037 N N . TRP A 1 132 ? 12.392 -7.317 -9.993 1.00 89.62 132 TRP A N 1
ATOM 1038 C CA . TRP A 1 132 ? 12.573 -6.419 -8.844 1.00 89.62 132 TRP A CA 1
ATOM 1039 C C . TRP A 1 132 ? 13.940 -5.717 -8.784 1.00 89.62 132 TRP A C 1
ATOM 1041 O O . TRP A 1 132 ? 14.023 -4.587 -8.304 1.00 89.62 132 TRP A O 1
ATOM 1051 N N . LYS A 1 133 ? 15.005 -6.362 -9.285 1.00 91.38 133 LYS A N 1
ATOM 1052 C CA . LYS A 1 133 ? 16.385 -5.851 -9.215 1.00 91.38 133 LYS A CA 1
ATOM 1053 C C . LYS A 1 133 ? 16.552 -4.467 -9.848 1.00 91.38 133 LYS A C 1
ATOM 1055 O O . LYS A 1 133 ? 17.390 -3.704 -9.406 1.00 91.38 133 LYS A O 1
ATOM 1060 N N . TYR A 1 134 ? 15.734 -4.132 -10.846 1.00 92.25 134 TYR A N 1
ATOM 1061 C CA . TYR A 1 134 ? 15.777 -2.817 -11.489 1.00 92.25 134 TYR A CA 1
ATOM 1062 C C . TYR A 1 134 ? 15.086 -1.735 -10.655 1.00 92.25 134 TYR A C 1
ATOM 1064 O O . TYR A 1 134 ? 15.452 -0.568 -10.713 1.00 92.25 134 TYR A O 1
ATOM 1072 N N . CYS A 1 135 ? 14.099 -2.111 -9.838 1.00 91.19 135 CYS A N 1
ATOM 1073 C CA . CYS A 1 135 ? 13.416 -1.178 -8.946 1.00 91.19 135 CYS A CA 1
ATOM 1074 C C . CYS A 1 135 ? 14.325 -0.770 -7.781 1.00 91.19 135 CYS A C 1
ATOM 1076 O O . CYS A 1 135 ? 14.363 0.398 -7.392 1.00 91.19 135 CYS A O 1
ATOM 1078 N N . ILE A 1 136 ? 15.052 -1.735 -7.212 1.00 93.06 136 ILE A N 1
ATOM 1079 C CA . ILE A 1 136 ? 15.850 -1.500 -6.006 1.00 93.06 136 ILE A CA 1
ATOM 1080 C C . ILE A 1 136 ? 17.100 -0.662 -6.262 1.00 93.06 136 ILE A C 1
ATOM 1082 O O . ILE A 1 136 ? 17.557 -0.018 -5.328 1.00 93.06 136 ILE A O 1
ATOM 1086 N N . THR A 1 137 ? 17.590 -0.572 -7.500 1.00 93.25 137 THR A N 1
ATOM 1087 C CA . THR A 1 137 ? 18.712 0.316 -7.839 1.00 93.25 137 THR A CA 1
ATOM 1088 C C . THR A 1 137 ? 18.434 1.759 -7.411 1.00 93.25 137 THR A C 1
ATOM 1090 O O . THR A 1 137 ? 19.279 2.405 -6.807 1.00 93.25 137 THR A O 1
ATOM 1093 N N . CYS A 1 138 ? 17.206 2.247 -7.617 1.00 93.62 138 CYS A N 1
ATOM 1094 C CA . CYS A 1 138 ? 16.805 3.582 -7.161 1.00 93.62 138 CYS A CA 1
ATOM 1095 C C . CYS A 1 138 ? 16.155 3.562 -5.770 1.00 93.62 138 CYS A C 1
ATOM 1097 O O . CYS A 1 138 ? 16.459 4.399 -4.927 1.00 93.62 138 CYS A O 1
ATOM 1099 N N . HIS A 1 139 ? 15.247 2.615 -5.512 1.00 92.19 139 HIS A N 1
ATOM 1100 C CA . HIS A 1 139 ? 14.422 2.609 -4.296 1.00 92.19 139 HIS A CA 1
ATOM 1101 C C . HIS A 1 139 ? 15.108 1.991 -3.062 1.00 92.19 139 HIS A C 1
ATOM 1103 O O . HIS A 1 139 ? 14.505 1.940 -1.984 1.00 92.19 139 HIS A O 1
ATOM 1109 N N . TRP A 1 140 ? 16.347 1.510 -3.213 1.00 91.75 140 TRP A N 1
ATOM 1110 C CA . TRP A 1 140 ? 17.122 0.851 -2.160 1.00 91.75 140 TRP A CA 1
ATOM 1111 C C . TRP A 1 140 ? 18.611 1.192 -2.182 1.00 91.75 140 TRP A C 1
ATOM 1113 O O . TRP A 1 140 ? 19.145 1.580 -1.149 1.00 91.75 140 TRP A O 1
ATOM 1123 N N . GLU A 1 141 ? 19.274 0.989 -3.323 1.00 91.50 141 GLU A N 1
ATOM 1124 C CA . GLU A 1 141 ? 20.734 1.090 -3.476 1.00 91.50 141 GLU A CA 1
ATOM 1125 C C . GLU A 1 141 ? 21.211 2.532 -3.660 1.00 91.50 141 GLU A C 1
ATOM 1127 O O . GLU A 1 141 ? 22.392 2.795 -3.472 1.00 91.50 141 GLU A O 1
ATOM 1132 N N . GLU A 1 142 ? 20.281 3.449 -3.941 1.00 89.38 142 GLU A N 1
ATOM 1133 C CA . GLU A 1 142 ? 20.509 4.887 -4.105 1.00 89.38 142 GLU A CA 1
ATOM 1134 C C . GLU A 1 142 ? 21.301 5.231 -5.369 1.00 89.38 142 GLU A C 1
ATOM 1136 O O . GLU A 1 142 ? 22.520 5.377 -5.372 1.00 89.38 142 GLU A O 1
ATOM 1141 N N . ASP A 1 143 ? 20.570 5.426 -6.465 1.00 91.69 143 ASP A N 1
ATOM 1142 C CA . ASP A 1 143 ? 21.132 5.935 -7.711 1.00 91.69 143 ASP A CA 1
ATOM 1143 C C . ASP A 1 143 ? 21.218 7.469 -7.678 1.00 91.69 143 ASP A C 1
ATOM 1145 O O . ASP A 1 143 ? 20.197 8.162 -7.622 1.00 91.69 143 ASP A O 1
ATOM 1149 N N . GLU A 1 144 ? 22.435 8.011 -7.759 1.00 92.62 144 GLU A N 1
ATOM 1150 C CA . GLU A 1 144 ? 22.700 9.458 -7.752 1.00 92.62 144 GLU A CA 1
ATOM 1151 C C . GLU A 1 144 ? 21.986 10.215 -8.883 1.00 92.62 144 GLU A C 1
ATOM 1153 O O . GLU A 1 144 ? 21.716 11.411 -8.757 1.00 92.62 144 GLU A O 1
ATOM 1158 N N . ARG A 1 145 ? 21.637 9.534 -9.984 1.00 91.56 145 ARG A N 1
ATOM 1159 C CA . ARG A 1 145 ? 20.872 10.117 -11.099 1.00 91.56 145 ARG A CA 1
ATOM 1160 C C . ARG A 1 145 ? 19.427 10.432 -10.702 1.00 91.56 145 ARG A C 1
ATOM 1162 O O . ARG A 1 145 ? 18.789 11.274 -11.336 1.00 91.56 145 ARG A O 1
ATOM 1169 N N . TYR A 1 146 ? 18.913 9.778 -9.659 1.00 91.88 146 TYR A N 1
ATOM 1170 C CA . TYR A 1 146 ? 17.526 9.860 -9.204 1.00 91.88 146 TYR A CA 1
ATOM 1171 C C . TYR A 1 146 ? 17.434 10.123 -7.688 1.00 91.88 146 TYR A C 1
ATOM 1173 O O . TYR A 1 146 ? 16.830 9.340 -6.954 1.00 91.88 146 TYR A O 1
ATOM 1181 N N . PRO A 1 147 ? 17.952 11.264 -7.191 1.00 89.25 147 PRO A N 1
ATOM 1182 C CA . PRO A 1 147 ? 18.057 11.536 -5.752 1.00 89.25 147 PRO A CA 1
ATOM 1183 C C . PRO A 1 147 ? 16.699 11.724 -5.056 1.00 89.25 147 PRO A C 1
ATOM 1185 O O . PRO A 1 147 ? 16.611 11.697 -3.832 1.00 89.25 147 PRO A O 1
ATOM 1188 N N . THR A 1 148 ? 15.626 11.936 -5.821 1.00 89.62 148 THR A N 1
ATOM 1189 C CA . THR A 1 148 ? 14.256 12.075 -5.309 1.00 89.62 148 THR A CA 1
ATOM 1190 C C . THR A 1 148 ? 13.517 10.741 -5.189 1.00 89.62 148 THR A C 1
ATOM 1192 O O . THR A 1 148 ? 12.346 10.728 -4.799 1.00 89.62 148 THR A O 1
ATOM 1195 N N . ALA A 1 149 ? 14.163 9.619 -5.528 1.00 90.88 149 ALA A N 1
ATOM 1196 C CA . ALA A 1 149 ? 13.570 8.297 -5.400 1.00 90.88 149 ALA A CA 1
ATOM 1197 C C . ALA A 1 149 ? 13.229 7.988 -3.933 1.00 90.88 149 ALA A C 1
ATOM 1199 O O . ALA A 1 149 ? 14.036 8.160 -3.020 1.00 90.88 149 ALA A O 1
ATOM 1200 N N . ILE A 1 150 ? 12.003 7.516 -3.702 1.00 88.69 150 ILE A N 1
ATOM 1201 C CA . ILE A 1 150 ? 11.543 7.150 -2.360 1.00 88.69 150 ILE A CA 1
ATOM 1202 C C . ILE A 1 150 ? 12.256 5.869 -1.930 1.00 88.69 150 ILE A C 1
ATOM 1204 O O . ILE A 1 150 ? 12.146 4.851 -2.614 1.00 88.69 150 ILE A O 1
ATOM 1208 N N . LYS A 1 151 ? 12.920 5.894 -0.774 1.00 90.25 151 LYS A N 1
ATOM 1209 C CA . LYS A 1 151 ? 13.493 4.689 -0.169 1.00 90.25 151 LYS A CA 1
ATOM 1210 C C . LYS A 1 151 ? 12.396 3.839 0.463 1.00 90.25 151 LYS A C 1
ATOM 1212 O O . LYS A 1 151 ? 11.566 4.345 1.216 1.00 90.25 151 LYS A O 1
ATOM 1217 N N . ILE A 1 152 ? 12.387 2.547 0.148 1.00 88.94 152 ILE A N 1
ATOM 1218 C CA . ILE A 1 152 ? 11.381 1.588 0.650 1.00 88.94 152 ILE A CA 1
ATOM 1219 C C . ILE A 1 152 ? 11.983 0.531 1.579 1.00 88.94 152 ILE A C 1
ATOM 1221 O O . ILE A 1 152 ? 11.274 -0.341 2.081 1.00 88.94 152 ILE A O 1
ATOM 1225 N N . ASN A 1 153 ? 13.290 0.607 1.812 1.00 86.25 153 ASN A N 1
ATOM 1226 C CA . ASN A 1 153 ? 14.073 -0.369 2.559 1.00 86.25 153 ASN A CA 1
ATOM 1227 C C . ASN A 1 153 ? 13.718 -0.468 4.050 1.00 86.25 153 ASN A C 1
ATOM 1229 O O . ASN A 1 153 ? 13.942 -1.510 4.661 1.00 86.25 153 ASN A O 1
ATOM 1233 N N . GLU A 1 154 ? 13.119 0.578 4.613 1.00 86.12 154 GLU A N 1
ATOM 1234 C CA . GLU A 1 154 ? 12.671 0.633 6.012 1.00 86.12 154 GLU A CA 1
ATOM 1235 C C . GLU A 1 154 ? 11.192 0.249 6.194 1.00 86.12 154 GLU A C 1
ATOM 1237 O O . GLU A 1 154 ? 10.669 0.224 7.307 1.00 86.12 154 GLU A O 1
ATOM 1242 N N . SER A 1 155 ? 10.486 -0.063 5.106 1.00 89.88 155 SER A N 1
ATOM 1243 C CA . SER A 1 155 ? 9.067 -0.403 5.168 1.00 89.88 155 SER A CA 1
ATOM 1244 C C . SER A 1 155 ? 8.853 -1.805 5.748 1.00 89.88 155 SER A C 1
ATOM 1246 O O . SER A 1 155 ? 9.349 -2.812 5.227 1.00 89.88 155 SER A O 1
ATOM 1248 N N . ASN A 1 156 ? 8.040 -1.895 6.804 1.00 90.94 156 ASN A N 1
ATOM 1249 C CA . ASN A 1 156 ? 7.625 -3.166 7.400 1.00 90.94 156 ASN A CA 1
ATOM 1250 C C . ASN A 1 156 ? 6.757 -3.986 6.426 1.00 90.94 156 ASN A C 1
ATOM 1252 O O . ASN A 1 156 ? 6.890 -5.209 6.359 1.00 90.94 156 ASN A O 1
ATOM 1256 N N . LEU A 1 157 ? 5.912 -3.330 5.627 1.00 90.69 157 LEU A N 1
ATOM 1257 C CA . LEU A 1 157 ? 5.103 -3.916 4.562 1.00 90.69 157 LEU A CA 1
ATOM 1258 C C . LEU A 1 157 ? 5.998 -4.589 3.526 1.00 90.69 157 LEU A C 1
ATOM 1260 O O . LEU A 1 157 ? 5.796 -5.771 3.233 1.00 90.69 157 LEU A O 1
ATOM 1264 N N . HIS A 1 158 ? 7.009 -3.883 3.016 1.00 91.44 158 HIS A N 1
ATOM 1265 C CA . HIS A 1 158 ? 7.961 -4.471 2.073 1.00 91.44 158 HIS A CA 1
ATOM 1266 C C . HIS A 1 158 ? 8.785 -5.576 2.736 1.00 91.44 158 HIS A C 1
ATOM 1268 O O . HIS A 1 158 ? 8.970 -6.635 2.144 1.00 91.44 158 HIS A O 1
ATOM 1274 N N . SER A 1 159 ? 9.187 -5.411 3.995 1.00 90.88 159 SER A N 1
ATOM 1275 C CA . SER A 1 159 ? 9.923 -6.451 4.717 1.00 90.88 159 SER A CA 1
ATOM 1276 C C . SER A 1 159 ? 9.129 -7.753 4.840 1.00 90.88 159 SER A C 1
ATOM 1278 O O . SER A 1 159 ? 9.645 -8.838 4.567 1.00 90.88 159 SER A O 1
ATOM 1280 N N . LYS A 1 160 ? 7.841 -7.668 5.179 1.00 91.44 160 LYS A N 1
ATOM 1281 C CA . LYS A 1 160 ? 6.974 -8.847 5.264 1.00 91.44 160 LYS A CA 1
ATOM 1282 C C . LYS A 1 160 ? 6.773 -9.493 3.896 1.00 91.44 160 LYS A C 1
ATOM 1284 O O . LYS A 1 160 ? 6.962 -10.698 3.772 1.00 91.44 160 LYS A O 1
ATOM 1289 N N . HIS A 1 161 ? 6.425 -8.728 2.867 1.00 91.62 161 HIS A N 1
ATOM 1290 C CA . HIS A 1 161 ? 6.005 -9.310 1.589 1.00 91.62 161 HIS A CA 1
ATOM 1291 C C . HIS A 1 161 ? 7.177 -9.651 0.665 1.00 91.62 161 HIS A C 1
ATOM 1293 O O . HIS A 1 161 ? 7.213 -10.728 0.076 1.00 91.62 161 HIS A O 1
ATOM 1299 N N . TYR A 1 162 ? 8.174 -8.781 0.566 1.00 90.50 162 TYR A N 1
ATOM 1300 C CA . TYR A 1 162 ? 9.334 -9.026 -0.279 1.00 90.50 162 TYR A CA 1
ATOM 1301 C C . TYR A 1 162 ? 10.380 -9.880 0.443 1.00 90.50 162 TYR A C 1
ATOM 1303 O O . TYR A 1 162 ? 10.720 -10.964 -0.024 1.00 90.50 162 TYR A O 1
ATOM 1311 N N . PHE A 1 163 ? 10.875 -9.461 1.610 1.00 86.94 163 PHE A N 1
ATOM 1312 C CA . PHE A 1 163 ? 12.005 -10.173 2.215 1.00 86.94 163 PHE A CA 1
ATOM 1313 C C . PHE A 1 163 ? 11.651 -11.518 2.812 1.00 86.94 163 PHE A C 1
ATOM 1315 O O . PHE A 1 163 ? 12.401 -12.479 2.614 1.00 86.94 163 PHE A O 1
ATOM 1322 N N . MET A 1 164 ? 10.540 -11.578 3.542 1.00 91.44 164 MET A N 1
ATOM 1323 C CA . MET A 1 164 ? 10.126 -12.805 4.212 1.00 91.44 164 MET A CA 1
ATOM 1324 C C . MET A 1 164 ? 9.365 -13.729 3.260 1.00 91.44 164 MET A C 1
ATOM 1326 O O . MET A 1 164 ? 9.656 -14.919 3.230 1.00 91.44 164 MET A O 1
ATOM 1330 N N . GLN A 1 165 ? 8.431 -13.194 2.464 1.00 92.69 165 GLN A N 1
ATOM 1331 C CA . GLN A 1 165 ? 7.587 -14.004 1.569 1.00 92.69 165 GLN A CA 1
ATOM 1332 C C . GLN A 1 165 ? 8.111 -14.121 0.128 1.00 92.69 165 GLN A C 1
ATOM 1334 O O . GLN A 1 165 ? 7.532 -14.862 -0.661 1.00 92.69 165 GLN A O 1
ATOM 1339 N N . LYS A 1 166 ? 9.203 -13.429 -0.230 1.00 92.12 166 LYS A N 1
ATOM 1340 C CA . LYS A 1 166 ? 9.821 -13.471 -1.573 1.00 92.12 166 LYS A CA 1
ATOM 1341 C C . LYS A 1 166 ? 8.849 -13.113 -2.707 1.00 92.12 166 LYS A C 1
ATOM 1343 O O . LYS A 1 166 ? 8.929 -13.665 -3.801 1.00 92.12 166 LYS A O 1
ATOM 1348 N N . ILE A 1 167 ? 7.930 -12.180 -2.452 1.00 90.81 167 ILE A N 1
ATOM 1349 C CA . ILE A 1 167 ? 6.958 -11.708 -3.445 1.00 90.81 167 ILE A CA 1
ATOM 1350 C C . ILE A 1 167 ? 7.598 -10.626 -4.316 1.00 90.81 167 ILE A C 1
ATOM 1352 O O . ILE A 1 167 ? 8.041 -9.600 -3.813 1.00 90.81 167 ILE A O 1
ATOM 1356 N N . GLU A 1 168 ? 7.594 -10.835 -5.631 1.00 90.25 168 GLU A N 1
ATOM 1357 C CA . GLU A 1 168 ? 8.072 -9.867 -6.625 1.00 90.25 168 GLU A CA 1
ATOM 1358 C C . GLU A 1 168 ? 7.361 -8.511 -6.534 1.00 90.25 168 GLU A C 1
ATOM 1360 O O . GLU A 1 168 ? 6.133 -8.454 -6.456 1.00 90.25 168 GLU A O 1
ATOM 1365 N N . CYS A 1 169 ? 8.114 -7.411 -6.663 1.00 88.94 169 CYS A N 1
ATOM 1366 C CA . CYS A 1 169 ? 7.562 -6.050 -6.647 1.00 88.94 169 CYS A CA 1
ATOM 1367 C C . CYS A 1 169 ? 6.432 -5.887 -7.670 1.00 88.94 169 CYS A C 1
ATOM 1369 O O . CYS A 1 169 ? 5.389 -5.321 -7.348 1.00 88.94 169 CYS A O 1
ATOM 1371 N N . SER A 1 170 ? 6.623 -6.454 -8.870 1.00 85.88 170 SER A N 1
ATOM 1372 C CA . SER A 1 170 ? 5.685 -6.369 -9.996 1.00 85.88 170 SER A CA 1
ATOM 1373 C C . SER A 1 170 ? 4.334 -7.054 -9.756 1.00 85.88 170 SER A C 1
ATOM 1375 O O . SER A 1 170 ? 3.382 -6.852 -10.508 1.00 85.88 170 SER A O 1
ATOM 1377 N N . LYS A 1 171 ? 4.235 -7.882 -8.709 1.00 85.06 171 LYS A N 1
ATOM 1378 C CA . LYS A 1 171 ? 2.979 -8.523 -8.315 1.00 85.06 171 LYS A CA 1
ATOM 1379 C C . LYS A 1 171 ? 2.039 -7.524 -7.658 1.00 85.06 171 LYS A C 1
ATOM 1381 O O . LYS A 1 171 ? 0.852 -7.560 -7.940 1.00 85.06 171 LYS A O 1
ATOM 1386 N N . CYS A 1 172 ? 2.573 -6.614 -6.847 1.00 85.12 172 CYS A N 1
ATOM 1387 C CA . CYS A 1 172 ? 1.783 -5.573 -6.193 1.00 85.12 172 CYS A CA 1
ATOM 1388 C C . CYS A 1 172 ? 1.813 -4.255 -6.988 1.00 85.12 172 CYS A C 1
ATOM 1390 O O . CYS A 1 172 ? 0.777 -3.641 -7.232 1.00 85.12 172 CYS A O 1
ATOM 1392 N N . HIS A 1 173 ? 3.002 -3.822 -7.411 1.00 86.19 173 HIS A N 1
ATOM 1393 C CA . HIS A 1 173 ? 3.232 -2.586 -8.157 1.00 86.19 173 HIS A CA 1
ATOM 1394 C C . HIS A 1 173 ? 3.269 -2.870 -9.657 1.00 86.19 173 HIS A C 1
ATOM 1396 O O . HIS A 1 173 ? 4.057 -3.690 -10.101 1.00 86.19 173 HIS A O 1
ATOM 1402 N N . GLY A 1 174 ? 2.474 -2.185 -10.479 1.00 75.62 174 GLY A N 1
ATOM 1403 C CA . GLY A 1 174 ? 2.498 -2.437 -11.927 1.00 75.62 174 GLY A CA 1
ATOM 1404 C C . GLY A 1 174 ? 1.653 -3.631 -12.378 1.00 75.62 174 GLY A C 1
ATOM 1405 O O . GLY A 1 174 ? 1.817 -4.088 -13.508 1.00 75.62 174 GLY A O 1
ATOM 1406 N N . TYR A 1 175 ? 0.712 -4.089 -11.536 1.00 72.00 175 TYR A N 1
ATOM 1407 C CA . TYR A 1 175 ? -0.361 -5.012 -11.936 1.00 72.00 175 TYR A CA 1
ATOM 1408 C C . TYR A 1 175 ? -1.056 -4.531 -13.218 1.00 72.00 175 TYR A C 1
ATOM 1410 O O . TYR A 1 175 ? -1.276 -5.291 -14.161 1.00 72.00 175 TYR A O 1
ATOM 1418 N N . ARG A 1 176 ? -1.330 -3.224 -13.281 1.00 76.19 176 ARG A N 1
ATOM 1419 C CA . ARG A 1 176 ? -1.631 -2.538 -14.533 1.00 76.19 176 ARG A CA 1
ATOM 1420 C C . ARG A 1 176 ? -0.335 -2.029 -15.134 1.00 76.19 176 ARG A C 1
ATOM 1422 O O . ARG A 1 176 ? 0.440 -1.339 -14.472 1.00 76.19 176 ARG A O 1
ATOM 1429 N N . VAL A 1 177 ? -0.135 -2.354 -16.404 1.00 79.25 177 VAL A N 1
ATOM 1430 C CA . VAL A 1 177 ? 1.087 -2.049 -17.149 1.00 79.25 177 VAL A CA 1
ATOM 1431 C C . VAL A 1 177 ? 1.434 -0.558 -17.024 1.00 79.25 177 VAL A C 1
ATOM 1433 O O . VAL A 1 177 ? 0.623 0.307 -17.350 1.00 79.25 177 VAL A O 1
ATOM 1436 N N . HIS A 1 178 ? 2.628 -0.274 -16.493 1.00 86.88 178 HIS A N 1
ATOM 1437 C CA . HIS A 1 178 ? 3.166 1.068 -16.214 1.00 86.88 178 HIS A CA 1
ATOM 1438 C C . HIS A 1 178 ? 2.337 1.968 -15.276 1.00 86.88 178 HIS A C 1
ATOM 1440 O O . HIS A 1 178 ? 2.567 3.176 -15.211 1.00 86.88 178 HIS A O 1
ATOM 1446 N N . LYS A 1 179 ? 1.423 1.393 -14.485 1.00 83.25 179 LYS A N 1
ATOM 1447 C CA . LYS A 1 179 ? 0.788 2.059 -13.341 1.00 83.25 179 LYS A CA 1
ATOM 1448 C C . LYS A 1 179 ? 1.356 1.472 -12.048 1.00 83.25 179 LYS A C 1
ATOM 1450 O O . LYS A 1 179 ? 0.949 0.409 -11.591 1.00 83.25 179 LYS A O 1
ATOM 1455 N N . PHE A 1 180 ? 2.326 2.172 -11.470 1.00 80.44 180 PHE A N 1
ATOM 1456 C CA . PHE A 1 180 ? 3.136 1.667 -10.354 1.00 80.44 180 PHE A CA 1
ATOM 1457 C C . PHE A 1 180 ? 2.499 1.857 -8.971 1.00 80.44 180 PHE A C 1
ATOM 1459 O O . PHE A 1 180 ? 2.963 1.268 -7.997 1.00 80.44 180 PHE A O 1
ATOM 1466 N N . SER A 1 181 ? 1.434 2.655 -8.866 1.00 76.94 181 SER A N 1
ATOM 1467 C CA . SER A 1 181 ? 0.648 2.772 -7.637 1.00 76.94 181 SER A CA 1
ATOM 1468 C C . SER A 1 181 ? -0.055 1.450 -7.326 1.00 76.94 181 SER A C 1
ATOM 1470 O O . SER A 1 181 ? -0.614 0.829 -8.232 1.00 76.94 181 SER A O 1
ATOM 1472 N N . LEU A 1 182 ? -0.084 1.070 -6.051 1.00 75.75 182 LEU A N 1
ATOM 1473 C CA . LEU A 1 182 ? -0.848 -0.084 -5.580 1.00 75.75 182 LEU A CA 1
ATOM 1474 C C . LEU A 1 182 ? -2.345 0.114 -5.857 1.00 75.75 182 LEU A C 1
ATOM 1476 O O . LEU A 1 182 ? -2.872 1.210 -5.667 1.00 75.75 182 LEU A O 1
ATOM 1480 N N . GLU A 1 183 ? -3.025 -0.952 -6.277 1.00 75.81 183 GLU A N 1
ATOM 1481 C CA . GLU A 1 183 ? -4.488 -1.010 -6.293 1.00 75.81 183 GLU A CA 1
ATOM 1482 C C . GLU A 1 183 ? -4.964 -1.827 -5.089 1.00 75.81 183 GLU A C 1
ATOM 1484 O O . GLU A 1 183 ? -4.518 -2.946 -4.846 1.00 75.81 183 GLU A O 1
ATOM 1489 N N . GLU A 1 184 ? -5.870 -1.247 -4.315 1.00 69.38 184 GLU A N 1
ATOM 1490 C CA . GLU A 1 184 ? -6.226 -1.685 -2.958 1.00 69.38 184 GLU A CA 1
ATOM 1491 C C . GLU A 1 184 ? -6.818 -3.093 -2.917 1.00 69.38 184 GLU A C 1
ATOM 1493 O O . GLU A 1 184 ? -6.606 -3.847 -1.970 1.00 69.38 184 GLU A O 1
ATOM 1498 N N . ARG A 1 185 ? -7.533 -3.474 -3.979 1.00 70.38 185 ARG A N 1
ATOM 1499 C CA . ARG A 1 185 ? -8.188 -4.781 -4.087 1.00 70.38 185 ARG A CA 1
ATOM 1500 C C . ARG A 1 185 ? -7.208 -5.926 -4.337 1.00 70.38 185 ARG A C 1
ATOM 1502 O O . ARG A 1 185 ? -7.578 -7.076 -4.128 1.00 70.38 185 ARG A O 1
ATOM 1509 N N . TYR A 1 186 ? -5.962 -5.635 -4.718 1.00 81.31 186 TYR A N 1
ATOM 1510 C CA . TYR A 1 186 ? -4.958 -6.670 -4.969 1.00 81.31 186 TYR A CA 1
ATOM 1511 C C . TYR A 1 186 ? -4.586 -7.451 -3.703 1.00 81.31 186 TYR A C 1
ATOM 1513 O O . TYR A 1 186 ? -4.226 -8.623 -3.781 1.00 81.31 186 TYR A O 1
ATOM 1521 N N . CYS A 1 187 ? -4.724 -6.847 -2.519 1.00 87.19 187 CYS A N 1
ATOM 1522 C CA . CYS A 1 187 ? -4.441 -7.531 -1.259 1.00 87.19 187 CYS A CA 1
ATOM 1523 C C . CYS A 1 187 ? -5.218 -8.856 -1.134 1.00 87.19 187 CYS A C 1
ATOM 1525 O O . CYS A 1 187 ? -4.683 -9.825 -0.596 1.00 87.19 187 CYS A O 1
ATOM 1527 N N . LEU A 1 188 ? -6.436 -8.925 -1.684 1.00 89.31 188 LEU A N 1
ATOM 1528 C CA . LEU A 1 188 ? -7.318 -10.092 -1.607 1.00 89.31 188 LEU A CA 1
ATOM 1529 C C . LEU A 1 188 ? -6.914 -11.256 -2.526 1.00 89.31 188 LEU A C 1
ATOM 1531 O O . LEU A 1 188 ? -7.363 -12.376 -2.293 1.00 89.31 188 LEU A O 1
ATOM 1535 N N . GLU A 1 189 ? -6.032 -11.043 -3.510 1.00 87.62 189 GLU A N 1
ATOM 1536 C CA . GLU A 1 189 ? -5.484 -12.136 -4.334 1.00 87.62 189 GLU A CA 1
ATOM 1537 C C . GLU A 1 189 ? -4.766 -13.176 -3.456 1.00 87.62 189 GLU A C 1
ATOM 1539 O O . GLU A 1 189 ? -4.893 -14.389 -3.657 1.00 87.62 189 GLU A O 1
ATOM 1544 N N . CYS A 1 190 ? -4.069 -12.689 -2.423 1.00 90.00 190 CYS A N 1
ATOM 1545 C CA . CYS A 1 190 ? -3.385 -13.511 -1.428 1.00 90.00 190 CYS A CA 1
ATOM 1546 C C . CYS A 1 190 ? -4.171 -13.608 -0.107 1.00 90.00 190 CYS A C 1
ATOM 1548 O O . CYS A 1 190 ? -4.305 -14.697 0.449 1.00 90.00 190 CYS A O 1
ATOM 1550 N N . HIS A 1 191 ? -4.715 -12.496 0.400 1.00 91.44 191 HIS A N 1
ATOM 1551 C CA . HIS A 1 191 ? -5.461 -12.435 1.665 1.00 91.44 191 HIS A CA 1
ATOM 1552 C C . HIS A 1 191 ? -6.950 -12.741 1.467 1.00 91.44 191 HIS A C 1
ATOM 1554 O O . HIS A 1 191 ? -7.820 -11.919 1.748 1.00 91.44 191 HIS A O 1
ATOM 1560 N N . LYS A 1 192 ? -7.247 -13.944 0.976 1.00 92.56 192 LYS A N 1
ATOM 1561 C CA . LYS A 1 192 ? -8.621 -14.390 0.707 1.00 92.56 192 LYS A CA 1
ATOM 1562 C C . LYS A 1 192 ? -9.462 -14.408 1.987 1.00 92.56 192 LYS A C 1
ATOM 1564 O O . LYS A 1 192 ? -8.985 -14.860 3.030 1.00 92.56 192 LYS A O 1
ATOM 1569 N N . GLY A 1 193 ? -10.710 -13.945 1.904 1.00 91.19 193 GLY A N 1
ATOM 1570 C CA . GLY A 1 193 ? -11.614 -13.896 3.059 1.00 91.19 193 GLY A CA 1
ATOM 1571 C C . GLY A 1 193 ? -11.265 -12.801 4.075 1.00 91.19 193 GLY A C 1
ATOM 1572 O O . GLY A 1 193 ? -11.584 -12.938 5.256 1.00 91.19 193 GLY A O 1
ATOM 1573 N N . LYS A 1 194 ? -10.505 -11.775 3.664 1.00 92.62 194 LYS A N 1
ATOM 1574 C CA . LYS A 1 194 ? -10.131 -10.611 4.490 1.00 92.62 194 LYS A CA 1
ATOM 1575 C C . LYS A 1 194 ? -10.747 -9.318 3.971 1.00 92.62 194 LYS A C 1
ATOM 1577 O O . LYS A 1 194 ? -10.174 -8.240 4.119 1.00 92.62 194 LYS A O 1
ATOM 1582 N N . GLU A 1 195 ? -11.928 -9.420 3.380 1.00 91.06 195 GLU A N 1
ATOM 1583 C CA . GLU A 1 195 ? -12.765 -8.279 3.051 1.00 91.06 195 GLU A CA 1
ATOM 1584 C C . GLU A 1 195 ? -13.034 -7.447 4.311 1.00 91.06 195 GLU A C 1
ATOM 1586 O O . GLU A 1 195 ? -13.005 -7.944 5.441 1.00 91.06 195 GLU A O 1
ATOM 1591 N N . VAL A 1 196 ? -13.235 -6.145 4.134 1.00 91.00 196 VAL A N 1
ATOM 1592 C CA . VAL A 1 196 ? -13.597 -5.265 5.242 1.00 91.00 196 VAL A CA 1
ATOM 1593 C C . VAL A 1 196 ? -15.116 -5.251 5.354 1.00 91.00 196 VAL A C 1
ATOM 1595 O O . VAL A 1 196 ? -15.837 -5.087 4.372 1.00 91.00 196 VAL A O 1
ATOM 1598 N N . HIS A 1 197 ? -15.611 -5.424 6.568 1.00 90.75 197 HIS A N 1
ATOM 1599 C CA . HIS A 1 197 ? -17.020 -5.338 6.906 1.00 90.75 197 HIS A CA 1
ATOM 1600 C C . HIS A 1 197 ? -17.287 -4.121 7.791 1.00 90.75 197 HIS A C 1
ATOM 1602 O O . HIS A 1 197 ? -16.382 -3.522 8.375 1.00 90.75 197 HIS A O 1
ATOM 1608 N N . GLY A 1 198 ? -18.570 -3.786 7.925 1.00 85.25 198 GLY A N 1
ATOM 1609 C CA . GLY A 1 198 ? -19.045 -2.687 8.758 1.00 85.25 198 GLY A CA 1
ATOM 1610 C C . GLY A 1 198 ? -19.607 -1.539 7.937 1.00 85.25 198 GLY A C 1
ATOM 1611 O O . GLY A 1 198 ? -19.135 -1.229 6.846 1.00 85.25 198 GLY A O 1
ATOM 1612 N N . GLU A 1 199 ? -20.640 -0.905 8.478 1.00 83.56 199 GLU A N 1
ATOM 1613 C CA . GLU A 1 199 ? -21.301 0.229 7.841 1.00 83.56 199 GLU A CA 1
ATOM 1614 C C . GLU A 1 199 ? -20.298 1.365 7.583 1.00 83.56 199 GLU A C 1
ATOM 1616 O O . GLU A 1 199 ? -19.626 1.839 8.499 1.00 83.56 199 GLU A O 1
ATOM 1621 N N . GLY A 1 200 ? -20.155 1.758 6.315 1.00 85.31 200 GLY A N 1
ATOM 1622 C CA . GLY A 1 200 ? -19.182 2.762 5.874 1.00 85.31 200 GLY A CA 1
ATOM 1623 C C . GLY A 1 200 ? -17.725 2.284 5.797 1.00 85.31 200 GLY A C 1
ATOM 1624 O O . GLY A 1 200 ? -16.879 3.040 5.336 1.00 85.31 200 GLY A O 1
ATOM 1625 N N . MET A 1 201 ? -17.408 1.052 6.209 1.00 89.38 201 MET A N 1
ATOM 1626 C CA . MET A 1 201 ? -16.042 0.511 6.155 1.00 89.38 201 MET A CA 1
ATOM 1627 C C . MET A 1 201 ? -15.794 -0.427 4.969 1.00 89.38 201 MET A C 1
ATOM 1629 O O . MET A 1 201 ? -14.638 -0.672 4.650 1.00 89.38 201 MET A O 1
ATOM 1633 N N . VAL A 1 202 ? -16.844 -0.942 4.318 1.00 88.50 202 VAL A N 1
ATOM 1634 C CA . VAL A 1 202 ? -16.734 -1.968 3.258 1.00 88.50 202 VAL A CA 1
ATOM 1635 C C . VAL A 1 202 ? -15.812 -1.554 2.110 1.00 88.50 202 VAL A C 1
ATOM 1637 O O . VAL A 1 202 ? -15.034 -2.369 1.624 1.00 88.50 202 VAL A O 1
ATOM 1640 N N . ASP A 1 203 ? -15.854 -0.282 1.720 1.00 85.25 203 ASP A N 1
ATOM 1641 C CA . ASP A 1 203 ? -15.045 0.248 0.620 1.00 85.25 203 ASP A CA 1
ATOM 1642 C C . ASP A 1 203 ? -13.704 0.829 1.084 1.00 85.25 203 ASP A C 1
ATOM 1644 O O . ASP A 1 203 ? -13.003 1.462 0.296 1.00 85.25 203 ASP A O 1
ATOM 1648 N N . LEU A 1 204 ? -13.343 0.665 2.363 1.00 89.38 204 LEU A N 1
ATOM 1649 C CA . LEU A 1 204 ? -12.076 1.189 2.845 1.00 89.38 204 LEU A CA 1
ATOM 1650 C C . LEU A 1 204 ? -10.898 0.374 2.291 1.00 89.38 204 LEU A C 1
ATOM 1652 O O . LEU A 1 204 ? -10.866 -0.853 2.437 1.00 89.38 204 LEU A O 1
ATOM 1656 N N . PRO A 1 205 ? -9.873 1.059 1.762 1.00 90.38 205 PRO A N 1
ATOM 1657 C CA . PRO A 1 205 ? -8.608 0.440 1.401 1.00 90.38 205 PRO A CA 1
ATOM 1658 C C . PRO A 1 205 ? -7.989 -0.300 2.593 1.00 90.38 205 PRO A C 1
ATOM 1660 O O . PRO A 1 205 ? -8.027 0.183 3.727 1.00 90.38 205 PRO A O 1
ATOM 1663 N N . CYS A 1 206 ? -7.306 -1.426 2.368 1.00 90.81 206 CYS A N 1
ATOM 1664 C CA . CYS A 1 206 ? -6.625 -2.153 3.452 1.00 90.81 206 CYS A CA 1
ATOM 1665 C C . CYS A 1 206 ? -5.608 -1.264 4.199 1.00 90.81 206 CYS A C 1
ATOM 1667 O O . CYS A 1 206 ? -5.456 -1.359 5.420 1.00 90.81 206 CYS A O 1
ATOM 1669 N N . LEU A 1 207 ? -4.960 -0.346 3.471 1.00 90.25 207 LEU A N 1
ATOM 1670 C CA . LEU A 1 207 ? -3.984 0.619 3.986 1.00 90.25 207 LEU A CA 1
ATOM 1671 C C . LEU A 1 207 ? -4.618 1.722 4.857 1.00 90.25 207 LEU A C 1
ATOM 1673 O O . LEU A 1 207 ? -3.921 2.422 5.593 1.00 90.25 207 LEU A O 1
ATOM 1677 N N . ASN A 1 208 ? -5.950 1.830 4.903 1.00 91.19 208 ASN A N 1
ATOM 1678 C CA . ASN A 1 208 ? -6.634 2.635 5.917 1.00 91.19 208 ASN A CA 1
ATOM 1679 C C . ASN A 1 208 ? -6.560 2.029 7.311 1.00 91.19 208 ASN A C 1
ATOM 1681 O O . ASN A 1 208 ? -6.947 2.693 8.268 1.00 91.19 208 ASN A O 1
ATOM 1685 N N . CYS A 1 209 ? -6.051 0.807 7.450 1.00 91.31 209 CYS A N 1
ATOM 1686 C CA . CYS A 1 209 ? -5.880 0.127 8.728 1.00 91.31 209 CYS A CA 1
ATOM 1687 C C . CYS A 1 209 ? -4.470 -0.460 8.870 1.00 91.31 209 CYS A C 1
ATOM 1689 O O . CYS A 1 209 ? -3.821 -0.235 9.890 1.00 91.31 209 CYS A O 1
ATOM 1691 N N . HIS A 1 210 ? -3.979 -1.162 7.850 1.00 92.00 210 HIS A N 1
ATOM 1692 C CA . HIS A 1 210 ? -2.711 -1.890 7.872 1.00 92.00 210 HIS A CA 1
ATOM 1693 C C . HIS A 1 210 ? -1.588 -1.067 7.252 1.00 92.00 210 HIS A C 1
ATOM 1695 O O . HIS A 1 210 ? -1.560 -0.868 6.043 1.00 92.00 210 HIS A O 1
ATOM 1701 N N . THR A 1 211 ? -0.659 -0.570 8.067 1.00 89.75 211 THR A N 1
ATOM 1702 C CA . THR A 1 211 ? 0.439 0.276 7.583 1.00 89.75 211 THR A CA 1
ATOM 1703 C C . THR A 1 211 ? 1.712 0.056 8.388 1.00 89.75 211 THR A C 1
ATOM 1705 O O . THR A 1 211 ? 1.689 -0.559 9.455 1.00 89.75 211 THR A O 1
ATOM 1708 N N . ASP A 1 212 ? 2.808 0.649 7.915 1.00 89.69 212 ASP A N 1
ATOM 1709 C CA . ASP A 1 212 ? 4.112 0.639 8.587 1.00 89.69 212 ASP A CA 1
ATOM 1710 C C . ASP A 1 212 ? 4.137 1.376 9.935 1.00 89.69 212 ASP A C 1
ATOM 1712 O O . ASP A 1 212 ? 5.140 1.330 10.642 1.00 89.69 212 ASP A O 1
ATOM 1716 N N . ARG A 1 213 ? 3.024 2.006 10.337 1.00 89.31 213 ARG A N 1
ATOM 1717 C CA . ARG A 1 213 ? 2.876 2.703 11.625 1.00 89.31 213 ARG A CA 1
ATOM 1718 C C . ARG A 1 213 ? 2.981 1.771 12.832 1.00 89.31 213 ARG A C 1
ATOM 1720 O O . ARG A 1 213 ? 3.163 2.254 13.947 1.00 89.31 213 ARG A O 1
ATOM 1727 N N . THR A 1 214 ? 2.816 0.462 12.644 1.00 89.56 214 THR A N 1
ATOM 1728 C CA . THR A 1 214 ? 3.013 -0.531 13.704 1.00 89.56 214 THR A CA 1
ATOM 1729 C C . THR A 1 214 ? 3.943 -1.652 13.229 1.00 89.56 214 THR A C 1
ATOM 1731 O O . THR A 1 214 ? 3.846 -2.083 12.079 1.00 89.56 214 THR A O 1
ATOM 1734 N N . PRO A 1 215 ? 4.810 -2.202 14.103 1.00 88.06 215 PRO A N 1
ATOM 1735 C CA . PRO A 1 215 ? 5.710 -3.297 13.720 1.00 88.06 215 PRO A CA 1
ATOM 1736 C C . PRO A 1 215 ? 4.980 -4.579 13.288 1.00 88.06 215 PRO A C 1
ATOM 1738 O O . PRO A 1 215 ? 5.510 -5.391 12.533 1.00 88.06 215 PRO A O 1
ATOM 1741 N N . THR A 1 216 ? 3.758 -4.787 13.786 1.00 89.94 216 THR A N 1
ATOM 1742 C CA . THR A 1 216 ? 2.940 -5.972 13.489 1.00 89.94 216 THR A CA 1
ATOM 1743 C C . THR A 1 216 ? 2.028 -5.785 12.281 1.00 89.94 216 THR A C 1
ATOM 1745 O O . THR A 1 216 ? 1.347 -6.735 11.903 1.00 89.94 216 THR A O 1
ATOM 1748 N N . LEU A 1 217 ? 1.981 -4.580 11.698 1.00 91.50 217 LEU A N 1
ATOM 1749 C CA . LEU A 1 217 ? 1.020 -4.161 10.672 1.00 91.50 217 LEU A CA 1
ATOM 1750 C C . LEU A 1 217 ? -0.451 -4.218 11.120 1.00 91.50 217 LEU A C 1
ATOM 1752 O O . LEU A 1 217 ? -1.352 -3.972 10.319 1.00 91.50 217 LEU A O 1
ATOM 1756 N N . LEU A 1 218 ? -0.730 -4.525 12.391 1.00 91.94 218 LEU A N 1
ATOM 1757 C CA . LEU A 1 218 ? -2.074 -4.421 12.958 1.00 91.94 218 LEU A CA 1
ATOM 1758 C C . LEU A 1 218 ? -2.433 -2.943 13.176 1.00 91.94 218 LEU A C 1
ATOM 1760 O O . LEU A 1 218 ? -1.555 -2.149 13.528 1.00 91.94 218 LEU A O 1
ATOM 1764 N N . PRO A 1 219 ? -3.706 -2.545 13.009 1.00 92.25 219 PRO A N 1
ATOM 1765 C CA . PRO A 1 219 ? -4.085 -1.138 13.052 1.00 92.25 219 PRO A CA 1
ATOM 1766 C C . PRO A 1 219 ? -3.830 -0.510 14.425 1.00 92.25 219 PRO A C 1
ATOM 1768 O O . PRO A 1 219 ? -4.360 -0.944 15.449 1.00 92.25 219 PRO A O 1
ATOM 1771 N N . GLY A 1 220 ? -3.043 0.565 14.451 1.00 90.38 220 GLY A N 1
ATOM 1772 C CA . GLY A 1 220 ? -2.910 1.404 15.640 1.00 90.38 220 GLY A CA 1
ATOM 1773 C C . GLY A 1 220 ? -4.214 2.162 15.953 1.00 90.38 220 GLY A C 1
ATOM 1774 O O . GLY A 1 220 ? -5.036 2.359 15.056 1.00 90.38 220 GLY A O 1
ATOM 1775 N N . PRO A 1 221 ? -4.416 2.663 17.188 1.00 89.81 221 PRO A N 1
ATOM 1776 C CA . PRO A 1 221 ? -5.663 3.334 17.576 1.00 89.81 221 PRO A CA 1
ATOM 1777 C C . PRO A 1 221 ? -5.951 4.580 16.732 1.00 89.81 221 PRO A C 1
ATOM 1779 O O . PRO A 1 221 ? -7.100 4.863 16.402 1.00 89.81 221 PRO A O 1
ATOM 1782 N N . MET A 1 222 ? -4.891 5.289 16.338 1.00 91.06 222 MET A N 1
ATOM 1783 C CA . MET A 1 222 ? -4.971 6.504 15.529 1.00 91.06 222 MET A CA 1
ATOM 1784 C C . MET A 1 222 ? -5.639 6.256 14.171 1.00 91.06 222 MET A C 1
ATOM 1786 O O . MET A 1 222 ? -6.397 7.098 13.708 1.00 91.06 222 MET A O 1
ATOM 1790 N N . LYS A 1 223 ? -5.468 5.069 13.571 1.00 92.81 223 LYS A N 1
ATOM 1791 C CA . LYS A 1 223 ? -6.117 4.707 12.300 1.00 92.81 223 LYS A CA 1
ATOM 1792 C C . LYS A 1 223 ? -7.642 4.753 12.407 1.00 92.81 223 LYS A C 1
ATOM 1794 O O . LYS A 1 223 ? -8.297 5.343 11.557 1.00 92.81 223 LYS A O 1
ATOM 1799 N N . CYS A 1 224 ? -8.195 4.202 13.485 1.00 92.19 224 CYS A N 1
ATOM 1800 C CA . CYS A 1 224 ? -9.631 4.248 13.755 1.00 92.19 224 CYS A CA 1
ATOM 1801 C C . CYS A 1 224 ? -10.070 5.668 14.141 1.00 92.19 224 CYS A C 1
ATOM 1803 O O . CYS A 1 224 ? -11.085 6.177 13.665 1.00 92.19 224 CYS A O 1
ATOM 1805 N N . LEU A 1 225 ? -9.285 6.328 14.997 1.00 93.06 225 LEU A N 1
ATOM 1806 C CA . LEU A 1 225 ? -9.568 7.683 15.471 1.00 93.06 225 LEU A CA 1
ATOM 1807 C C . LEU A 1 225 ? -9.470 8.739 14.366 1.00 93.06 225 LEU A C 1
ATOM 1809 O O . LEU A 1 225 ? -10.023 9.819 14.531 1.00 93.06 225 LEU A O 1
ATOM 1813 N N . PHE A 1 226 ? -8.847 8.444 13.228 1.00 94.75 226 PHE A N 1
ATOM 1814 C CA . PHE A 1 226 ? -8.854 9.350 12.086 1.00 94.75 226 PHE A CA 1
ATOM 1815 C C . PHE A 1 226 ? -10.290 9.723 11.683 1.00 94.75 226 PHE A C 1
ATOM 1817 O O . PHE A 1 226 ? -10.619 10.903 11.538 1.00 94.75 226 PHE A O 1
ATOM 1824 N N . CYS A 1 227 ? -11.172 8.720 11.602 1.00 94.38 227 CYS A N 1
ATOM 1825 C CA . CYS A 1 227 ? -12.596 8.916 11.338 1.00 94.38 227 CYS A CA 1
ATOM 1826 C C . CYS A 1 227 ? -13.412 9.090 12.627 1.00 94.38 227 CYS A C 1
ATOM 1828 O O . CYS A 1 227 ? -14.335 9.898 12.657 1.00 94.38 227 CYS A O 1
ATOM 1830 N N . HIS A 1 228 ? -13.097 8.357 13.697 1.00 93.38 228 HIS A N 1
ATOM 1831 C CA . HIS A 1 228 ? -13.933 8.315 14.906 1.00 93.38 228 HIS A CA 1
ATOM 1832 C C . HIS A 1 228 ? -13.561 9.345 15.984 1.00 93.38 228 HIS A C 1
ATOM 1834 O O . HIS A 1 228 ? -14.351 9.584 16.895 1.00 93.38 228 HIS A O 1
ATOM 1840 N N . GLY A 1 229 ? -12.377 9.942 15.900 1.00 93.50 229 GLY A N 1
ATOM 1841 C CA . GLY A 1 229 ? -11.853 10.932 16.836 1.00 93.50 229 GLY A CA 1
ATOM 1842 C C . GLY A 1 229 ? -11.993 12.370 16.335 1.00 93.50 229 GLY A C 1
ATOM 1843 O O . GLY A 1 229 ? -12.700 12.671 15.363 1.00 93.50 229 GLY A O 1
ATOM 1844 N N . ASP A 1 230 ? -11.307 13.271 17.026 1.00 93.00 230 ASP A N 1
ATOM 1845 C CA . ASP A 1 230 ? -11.334 14.711 16.775 1.00 93.00 230 ASP A CA 1
ATOM 1846 C C . ASP A 1 230 ? -10.330 15.171 15.696 1.00 93.00 230 ASP A C 1
ATOM 1848 O O . ASP A 1 230 ? -9.604 14.378 15.091 1.00 93.00 230 ASP A O 1
ATOM 1852 N N . ASP A 1 231 ? -10.326 16.479 15.422 1.00 93.56 231 ASP A N 1
ATOM 1853 C CA . ASP A 1 231 ? -9.451 17.098 14.420 1.00 93.56 231 ASP A CA 1
ATOM 1854 C C . ASP A 1 231 ? -7.966 17.044 14.788 1.00 93.56 231 ASP A C 1
ATOM 1856 O O . ASP A 1 231 ? -7.122 17.083 13.892 1.00 93.56 231 ASP A O 1
ATOM 1860 N N . SER A 1 232 ? -7.619 16.955 16.075 1.00 93.31 232 SER A N 1
ATOM 1861 C CA . SER A 1 232 ? -6.218 16.929 16.505 1.00 93.31 232 SER A CA 1
ATOM 1862 C C . SER A 1 232 ? -5.523 15.657 16.019 1.00 93.31 232 SER A C 1
ATOM 1864 O O . SER A 1 232 ? -4.421 15.728 15.474 1.00 93.31 232 SER A O 1
ATOM 1866 N N . VAL A 1 233 ? -6.225 14.519 16.088 1.00 93.06 233 VAL A N 1
ATOM 1867 C CA . VAL A 1 233 ? -5.768 13.227 15.557 1.00 93.06 233 VAL A CA 1
ATOM 1868 C C . VAL A 1 233 ? -5.506 13.335 14.057 1.00 93.06 233 VAL A C 1
ATOM 1870 O O . VAL A 1 233 ? -4.436 12.949 13.588 1.00 93.06 233 VAL A O 1
ATOM 1873 N N . ARG A 1 234 ? -6.457 13.890 13.295 1.00 94.75 234 ARG A N 1
ATOM 1874 C CA . ARG A 1 234 ? -6.316 14.039 11.838 1.00 94.75 234 ARG A CA 1
ATOM 1875 C C . ARG A 1 234 ? -5.126 14.919 11.475 1.00 94.75 234 ARG A C 1
ATOM 1877 O O . ARG A 1 234 ? -4.311 14.510 10.655 1.00 94.75 234 ARG A O 1
ATOM 1884 N N . ARG A 1 235 ? -4.988 16.084 12.116 1.00 95.06 235 ARG A N 1
ATOM 1885 C CA . ARG A 1 235 ? -3.864 17.007 11.880 1.00 95.06 235 ARG A CA 1
ATOM 1886 C C . ARG A 1 235 ? -2.520 16.342 12.149 1.00 95.06 235 ARG A C 1
ATOM 1888 O O . ARG A 1 235 ? -1.625 16.450 11.317 1.00 95.06 235 ARG A O 1
ATOM 1895 N N . GLN A 1 236 ? -2.398 15.622 13.266 1.00 93.81 236 GLN A N 1
ATOM 1896 C CA . GLN A 1 236 ? -1.178 14.889 13.594 1.00 93.81 236 GLN A CA 1
ATOM 1897 C C . GLN A 1 236 ? -0.852 13.850 12.516 1.00 93.81 236 GLN A C 1
ATOM 1899 O O . GLN A 1 236 ? 0.259 13.818 11.995 1.00 93.81 236 GLN A O 1
ATOM 1904 N N . MET A 1 237 ? -1.824 13.012 12.152 1.00 93.44 237 MET A N 1
ATOM 1905 C CA . MET A 1 237 ? -1.581 11.930 11.200 1.00 93.44 237 MET A CA 1
ATOM 1906 C C . MET A 1 237 ? -1.253 12.441 9.800 1.00 93.44 237 MET A C 1
ATOM 1908 O O . MET A 1 237 ? -0.377 11.874 9.156 1.00 93.44 237 MET A O 1
ATOM 1912 N N . ILE A 1 238 ? -1.924 13.505 9.344 1.00 94.31 238 ILE A N 1
ATOM 1913 C CA . ILE A 1 238 ? -1.647 14.151 8.054 1.00 94.31 238 ILE A CA 1
ATOM 1914 C C . ILE A 1 238 ? -0.234 14.743 8.048 1.00 94.31 238 ILE A C 1
ATOM 1916 O O . ILE A 1 238 ? 0.483 14.569 7.069 1.00 94.31 238 ILE A O 1
ATOM 1920 N N . HIS A 1 239 ? 0.198 15.374 9.146 1.00 93.88 239 HIS A N 1
ATOM 1921 C CA . HIS A 1 239 ? 1.547 15.935 9.259 1.00 93.88 239 HIS A CA 1
ATOM 1922 C C . HIS A 1 239 ? 2.641 14.871 9.081 1.00 93.88 239 HIS A C 1
ATOM 1924 O O . HIS A 1 239 ? 3.621 15.099 8.378 1.00 93.88 239 HIS A O 1
ATOM 1930 N N . GLU A 1 240 ? 2.452 13.677 9.647 1.00 88.88 240 GLU A N 1
ATOM 1931 C CA . GLU A 1 240 ? 3.392 12.555 9.503 1.00 88.88 240 GLU A CA 1
ATOM 1932 C C . GLU A 1 240 ? 3.522 12.047 8.051 1.00 88.88 240 GLU A C 1
ATOM 1934 O O . GLU A 1 240 ? 4.471 11.331 7.744 1.00 88.88 240 GLU A O 1
ATOM 1939 N N . SER A 1 241 ? 2.605 12.430 7.149 1.00 87.06 241 SER A N 1
ATOM 1940 C CA . SER A 1 241 ? 2.716 12.253 5.689 1.00 87.06 241 SER A CA 1
ATOM 1941 C C . SER A 1 241 ? 3.002 10.819 5.217 1.00 87.06 241 SER A C 1
ATOM 1943 O O . SER A 1 241 ? 3.591 10.594 4.157 1.00 87.06 241 SER A O 1
ATOM 1945 N N . THR A 1 242 ? 2.566 9.824 5.989 1.00 87.44 242 THR A N 1
ATOM 1946 C CA . THR A 1 242 ? 2.715 8.403 5.659 1.00 87.44 242 THR A CA 1
ATOM 1947 C C . THR A 1 242 ? 1.792 7.987 4.505 1.00 87.44 242 THR A C 1
ATOM 1949 O O . THR A 1 242 ? 0.821 8.674 4.178 1.00 87.44 242 THR A O 1
ATOM 1952 N N . LEU A 1 243 ? 2.061 6.824 3.897 1.00 85.12 243 LEU A N 1
ATOM 1953 C CA . LEU A 1 243 ? 1.336 6.296 2.727 1.00 85.12 243 LEU A CA 1
ATOM 1954 C C . LEU A 1 243 ? -0.196 6.375 2.865 1.00 85.12 243 LEU A C 1
ATOM 1956 O O . LEU A 1 243 ? -0.895 6.773 1.936 1.00 85.12 243 LEU A O 1
ATOM 1960 N N . ASP A 1 244 ? -0.711 6.019 4.037 1.00 87.44 244 ASP A N 1
ATOM 1961 C CA . ASP A 1 244 ? -2.137 5.936 4.322 1.00 87.44 244 ASP A CA 1
ATOM 1962 C C . ASP A 1 244 ? -2.875 7.273 4.348 1.00 87.44 244 ASP A C 1
ATOM 1964 O O . ASP A 1 244 ? -4.066 7.298 4.067 1.00 87.44 244 ASP A O 1
ATOM 1968 N N . VAL A 1 245 ? -2.194 8.372 4.665 1.00 90.25 245 VAL A N 1
ATOM 1969 C CA . VAL A 1 245 ? -2.786 9.719 4.601 1.00 90.25 245 VAL A CA 1
ATOM 1970 C C . VAL A 1 245 ? -2.426 10.428 3.301 1.00 90.25 245 VAL A C 1
ATOM 1972 O O . VAL A 1 245 ? -3.200 11.235 2.809 1.00 90.25 245 VAL A O 1
ATOM 1975 N N . LYS A 1 246 ? -1.281 10.098 2.697 1.00 88.69 246 LYS A N 1
ATOM 1976 C CA . LYS A 1 246 ? -0.843 10.708 1.441 1.00 88.69 246 LYS A CA 1
ATOM 1977 C C . LYS A 1 246 ? -1.654 10.219 0.238 1.00 88.69 246 LYS A C 1
ATOM 1979 O O . LYS A 1 246 ? -1.934 11.000 -0.665 1.00 88.69 246 LYS A O 1
ATOM 1984 N N . HIS A 1 247 ? -2.006 8.934 0.215 1.00 86.69 247 HIS A N 1
ATOM 1985 C CA . HIS A 1 247 ? -2.643 8.303 -0.947 1.00 86.69 247 HIS A CA 1
ATOM 1986 C C . HIS A 1 247 ? -4.004 7.671 -0.645 1.00 86.69 247 HIS A C 1
ATOM 1988 O O . HIS A 1 247 ? -4.791 7.494 -1.568 1.00 86.69 247 HIS A O 1
ATOM 1994 N N . PHE A 1 248 ? -4.291 7.355 0.621 1.00 89.19 248 PHE A N 1
ATOM 1995 C CA . PHE A 1 248 ? -5.486 6.601 1.022 1.00 89.19 248 PHE A CA 1
ATOM 1996 C C . PHE A 1 248 ? -6.323 7.342 2.068 1.00 89.19 248 PHE A C 1
ATOM 1998 O O . PHE A 1 248 ? -6.980 6.729 2.909 1.00 89.19 248 PHE A O 1
ATOM 2005 N N . GLN A 1 249 ? -6.297 8.674 2.062 1.00 91.75 249 GLN A N 1
ATOM 2006 C CA . GLN A 1 249 ? -7.069 9.444 3.029 1.00 91.75 249 GLN A CA 1
ATOM 2007 C C . GLN A 1 249 ? -8.581 9.230 2.815 1.00 91.75 249 GLN A C 1
ATOM 2009 O O . GLN A 1 249 ? -9.073 9.421 1.702 1.00 91.75 249 GLN A O 1
ATOM 2014 N N . PRO A 1 250 ? -9.343 8.876 3.869 1.00 91.50 250 PRO A N 1
ATOM 2015 C CA . PRO A 1 250 ? -10.801 8.853 3.815 1.00 91.50 250 PRO A CA 1
ATOM 2016 C C . PRO A 1 250 ? -11.392 10.196 3.372 1.00 91.50 250 PRO A C 1
ATOM 2018 O O . PRO A 1 250 ? -10.940 11.246 3.825 1.00 91.50 250 PRO A O 1
ATOM 2021 N N . SER A 1 251 ? -12.449 10.157 2.555 1.00 92.06 251 SER A N 1
ATOM 2022 C CA . SER A 1 251 ? -13.210 11.361 2.180 1.00 92.06 251 SER A CA 1
ATOM 2023 C C . SER A 1 251 ? -13.804 12.080 3.397 1.00 92.06 251 SER A C 1
ATOM 2025 O O . SER A 1 251 ? -14.183 11.442 4.386 1.00 92.06 251 SER A O 1
ATOM 2027 N N . GLU A 1 252 ? -13.962 13.397 3.297 1.00 93.00 252 GLU A N 1
ATOM 2028 C CA . GLU A 1 252 ? -14.608 14.221 4.325 1.00 93.00 252 GLU A CA 1
ATOM 2029 C C . GLU A 1 252 ? -16.043 13.761 4.622 1.00 93.00 252 GLU A C 1
ATOM 2031 O O . GLU A 1 252 ? -16.473 13.735 5.776 1.00 93.00 252 GLU A O 1
ATOM 2036 N N . GLU A 1 253 ? -16.789 13.333 3.603 1.00 93.19 253 GLU A N 1
ATOM 2037 C CA . GLU A 1 253 ? -18.138 12.790 3.750 1.00 93.19 253 GLU A CA 1
ATOM 2038 C C . GLU A 1 253 ? -18.141 11.536 4.628 1.00 93.19 253 GLU A C 1
ATOM 2040 O O . GLU A 1 253 ? -18.992 11.396 5.512 1.00 93.19 253 GLU A O 1
ATOM 2045 N N . LEU A 1 254 ? -17.176 10.636 4.416 1.00 91.44 254 LEU A N 1
ATOM 2046 C CA . LEU A 1 254 ? -17.040 9.426 5.221 1.00 91.44 254 LEU A CA 1
ATOM 2047 C C . LEU A 1 254 ? -16.653 9.760 6.665 1.00 91.44 254 LEU A C 1
ATOM 2049 O O . LEU A 1 254 ? -17.236 9.214 7.603 1.00 91.44 254 LEU A O 1
ATOM 2053 N N . ILE A 1 255 ? -15.723 10.700 6.855 1.00 93.38 255 ILE A N 1
ATOM 2054 C CA . ILE A 1 255 ? -15.310 11.164 8.185 1.00 93.38 255 ILE A CA 1
ATOM 2055 C C . ILE A 1 255 ? -16.501 11.767 8.934 1.00 93.38 255 ILE A C 1
ATOM 2057 O O . ILE A 1 255 ? -16.663 11.506 10.126 1.00 93.38 255 ILE A O 1
ATOM 2061 N N . LYS A 1 256 ? -17.354 12.553 8.270 1.00 93.00 256 LYS A N 1
ATOM 2062 C CA . LYS A 1 256 ? -18.546 13.161 8.887 1.00 93.00 256 LYS A CA 1
ATOM 2063 C C . LYS A 1 256 ? -19.607 12.127 9.259 1.00 93.00 256 LYS A C 1
ATOM 2065 O O . LYS A 1 256 ? -20.214 12.253 10.317 1.00 93.00 256 LYS A O 1
ATOM 2070 N N . LYS A 1 257 ? -19.807 11.101 8.425 1.00 93.06 257 LYS A N 1
ATOM 2071 C CA . LYS A 1 257 ? -20.748 9.999 8.694 1.00 93.06 257 LYS A CA 1
ATOM 2072 C C . LYS A 1 257 ? -20.289 9.079 9.828 1.00 93.06 257 LYS A C 1
ATOM 2074 O O . LYS A 1 257 ? -21.123 8.447 10.471 1.00 93.06 257 LYS A O 1
ATOM 2079 N N . ALA A 1 258 ? -18.985 8.988 10.081 1.00 92.31 258 ALA A N 1
ATOM 2080 C CA . ALA A 1 258 ? -18.447 8.113 11.114 1.00 92.31 258 ALA A CA 1
ATOM 2081 C C . ALA A 1 258 ? -18.920 8.515 12.524 1.00 92.31 258 ALA A C 1
ATOM 2083 O O . ALA A 1 258 ? -18.799 9.670 12.941 1.00 92.31 258 ALA A O 1
ATOM 2084 N N . THR A 1 259 ? -19.394 7.533 13.300 1.00 91.31 259 THR A N 1
ATOM 2085 C CA . THR A 1 259 ? -19.789 7.730 14.701 1.00 91.31 259 THR A CA 1
ATOM 2086 C C . THR A 1 259 ? -18.607 8.233 15.522 1.00 91.31 259 THR A C 1
ATOM 2088 O O . THR A 1 259 ? -17.584 7.553 15.616 1.00 91.31 259 THR A O 1
ATOM 2091 N N . LYS A 1 260 ? -18.738 9.405 16.145 1.00 92.56 260 LYS A N 1
ATOM 2092 C CA . LYS A 1 260 ? -17.674 9.954 16.989 1.00 92.56 260 LYS A CA 1
ATOM 2093 C C . LYS A 1 260 ? -17.646 9.251 18.336 1.00 92.56 260 LYS A C 1
ATOM 2095 O O . LYS A 1 260 ? -18.686 9.055 18.963 1.00 92.56 260 LYS A O 1
ATOM 2100 N N . ILE A 1 261 ? -16.452 8.863 18.766 1.00 90.19 261 ILE A N 1
ATOM 2101 C CA . ILE A 1 261 ? -16.241 8.152 20.024 1.00 90.19 261 ILE A CA 1
ATOM 2102 C C . ILE A 1 261 ? -15.421 9.011 20.975 1.00 90.19 261 ILE A C 1
ATOM 2104 O O . ILE A 1 261 ? -14.490 9.702 20.572 1.00 90.19 261 ILE A O 1
ATOM 2108 N N . ASN A 1 262 ? -15.744 8.917 22.259 1.00 85.75 262 ASN A N 1
ATOM 2109 C CA . ASN A 1 262 ? -14.909 9.451 23.321 1.00 85.75 262 ASN A CA 1
ATOM 2110 C C . ASN A 1 262 ? -14.128 8.298 23.958 1.00 85.75 262 ASN A C 1
ATOM 2112 O O . ASN A 1 262 ? -14.733 7.347 24.453 1.00 85.75 262 ASN A O 1
ATOM 2116 N N . ARG A 1 263 ? -12.796 8.384 23.955 1.00 86.50 263 ARG A N 1
ATOM 2117 C CA . ARG A 1 263 ? -11.893 7.421 24.597 1.00 86.50 263 ARG A CA 1
ATOM 2118 C C . ARG A 1 263 ? -11.025 8.166 25.618 1.00 86.50 263 ARG A C 1
ATOM 2120 O O . ARG A 1 263 ? -9.936 8.615 25.260 1.00 86.50 263 ARG A O 1
ATOM 2127 N N . PRO A 1 264 ? -11.498 8.312 26.869 1.00 84.88 264 PRO A N 1
ATOM 2128 C CA . PRO A 1 264 ? -10.756 8.998 27.917 1.00 84.88 264 PRO A CA 1
ATOM 2129 C C 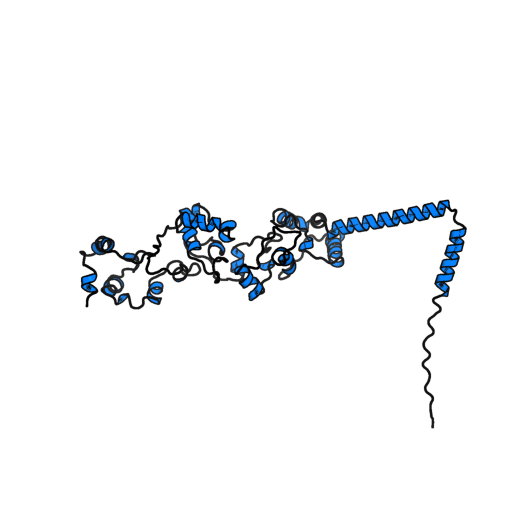. PRO A 1 264 ? -9.388 8.360 28.141 1.00 84.88 264 PRO A C 1
ATOM 2131 O O . PRO A 1 264 ? -9.249 7.133 28.121 1.00 84.88 264 PRO A O 1
ATOM 2134 N N . GLN A 1 265 ? -8.374 9.187 28.393 1.00 83.38 265 GLN A N 1
ATOM 2135 C CA . GLN A 1 265 ? -7.023 8.691 28.648 1.00 83.38 265 GLN A CA 1
ATOM 2136 C C . GLN A 1 265 ? -6.941 7.830 29.907 1.00 83.38 265 GLN A C 1
ATOM 2138 O O . GLN A 1 265 ? -6.044 7.003 29.994 1.00 83.38 265 GLN A O 1
ATOM 2143 N N . ASP A 1 266 ? -7.846 7.995 30.866 1.00 86.06 266 ASP A N 1
ATOM 2144 C CA . ASP A 1 266 ? -7.911 7.251 32.124 1.00 86.06 266 ASP A CA 1
ATOM 2145 C C . ASP A 1 266 ? -8.891 6.064 32.076 1.00 86.06 266 ASP A C 1
ATOM 2147 O O . ASP A 1 266 ? -9.141 5.432 33.104 1.00 86.06 266 ASP A O 1
ATOM 2151 N N . ALA A 1 267 ? -9.433 5.736 30.897 1.00 84.69 267 ALA A N 1
ATOM 2152 C CA . ALA A 1 267 ? -10.335 4.605 30.738 1.00 84.69 267 ALA A CA 1
ATOM 2153 C C . ALA A 1 267 ? -9.658 3.287 31.174 1.00 84.69 267 ALA A C 1
ATOM 2155 O O . ALA A 1 267 ? -8.483 3.069 30.866 1.00 84.69 267 ALA A O 1
ATOM 2156 N N . PRO A 1 268 ? -10.382 2.379 31.856 1.00 80.56 268 PRO A N 1
ATOM 2157 C CA . PRO A 1 268 ? -9.816 1.130 32.369 1.00 80.56 268 PRO A CA 1
ATOM 2158 C C . PRO A 1 268 ? -9.381 0.166 31.254 1.00 80.56 268 PRO A C 1
ATOM 2160 O O . PRO A 1 268 ? -8.451 -0.612 31.432 1.00 80.56 268 PRO A O 1
ATOM 2163 N N . MET A 1 269 ? -10.011 0.240 30.079 1.00 77.00 269 MET A N 1
ATOM 2164 C CA . MET A 1 269 ? -9.748 -0.643 28.940 1.00 77.00 269 MET A CA 1
ATOM 2165 C C . MET A 1 269 ? -8.991 0.099 27.830 1.00 77.00 269 MET A C 1
ATOM 2167 O O . MET A 1 269 ? -9.541 0.385 26.766 1.00 77.00 269 MET A O 1
ATOM 2171 N N . LYS A 1 270 ? -7.705 0.410 28.054 1.00 80.19 270 LYS A N 1
ATOM 2172 C CA . LYS A 1 270 ? -6.830 1.094 27.069 1.00 80.19 270 LYS A CA 1
ATOM 2173 C C . LYS A 1 270 ? -6.295 0.177 25.962 1.00 80.19 270 LYS A C 1
ATOM 2175 O O . LYS A 1 270 ? -5.232 0.429 25.399 1.00 80.19 270 LYS A O 1
ATOM 2180 N N . PHE A 1 271 ? -7.039 -0.868 25.630 1.00 84.88 271 PHE A N 1
ATOM 2181 C CA . PHE A 1 271 ? -6.699 -1.828 24.588 1.00 84.88 271 PHE A CA 1
ATOM 2182 C C . PHE A 1 271 ? -6.548 -1.170 23.214 1.00 84.88 271 PHE A C 1
ATOM 2184 O O . PHE A 1 271 ? -7.078 -0.078 22.954 1.00 84.88 271 PHE A O 1
ATOM 2191 N N . PHE A 1 272 ? -5.832 -1.855 22.323 1.00 88.81 272 PHE A N 1
ATOM 2192 C CA . PHE A 1 272 ? -5.889 -1.544 20.901 1.00 88.81 272 PHE A CA 1
ATOM 2193 C C . PHE A 1 272 ? -7.283 -1.878 20.368 1.00 88.81 272 PHE A C 1
ATOM 2195 O O . PHE A 1 272 ? -7.878 -2.885 20.751 1.00 88.81 272 PHE A O 1
ATOM 2202 N N . CYS A 1 273 ? -7.794 -1.066 19.439 1.00 89.75 273 CYS A N 1
ATOM 2203 C CA . CYS A 1 273 ? -9.144 -1.229 18.896 1.00 89.75 273 CYS A CA 1
ATOM 2204 C C . CYS A 1 273 ? -9.374 -2.640 18.332 1.00 89.75 273 CYS A C 1
ATOM 2206 O O . CYS A 1 273 ? -10.421 -3.232 18.583 1.00 89.75 273 CYS A O 1
ATOM 2208 N N . TYR A 1 274 ? -8.370 -3.208 17.650 1.00 90.38 274 TYR A N 1
ATOM 2209 C CA . TYR A 1 274 ? -8.462 -4.537 17.040 1.00 90.38 274 TYR A CA 1
ATOM 2210 C C . TYR A 1 274 ? -8.589 -5.692 18.040 1.00 90.38 274 TYR A C 1
ATOM 2212 O O . TYR A 1 274 ? -8.820 -6.826 17.624 1.00 90.38 274 TYR A O 1
ATOM 2220 N N . GLN A 1 275 ? -8.387 -5.466 19.342 1.00 88.88 275 GLN A N 1
ATOM 2221 C CA . GLN A 1 275 ? -8.572 -6.519 20.346 1.00 88.88 275 GLN A CA 1
ATOM 2222 C C . GLN A 1 275 ? -10.054 -6.864 20.515 1.00 88.88 275 GLN A C 1
ATOM 2224 O O . GLN A 1 275 ? -10.373 -8.019 20.771 1.00 88.88 275 GLN A O 1
ATOM 2229 N N . CYS A 1 276 ? -10.943 -5.893 20.291 1.00 88.31 276 CYS A N 1
ATOM 2230 C CA . CYS A 1 276 ? -12.392 -6.079 20.372 1.00 88.31 276 CYS A CA 1
ATOM 2231 C C . CYS A 1 276 ? -13.075 -5.956 19.004 1.00 88.31 276 CYS A C 1
ATOM 2233 O O . CYS A 1 276 ? -14.012 -6.690 18.719 1.00 88.31 276 CYS A O 1
ATOM 2235 N N . HIS A 1 277 ? -12.613 -5.035 18.157 1.00 89.75 277 HIS A N 1
ATOM 2236 C CA . HIS A 1 277 ? -13.179 -4.807 16.832 1.00 89.75 277 HIS A CA 1
ATOM 2237 C C . HIS A 1 277 ? -12.467 -5.668 15.789 1.00 89.75 277 HIS A C 1
ATOM 2239 O O . HIS A 1 277 ? -11.255 -5.542 15.617 1.00 89.75 277 HIS A O 1
ATOM 2245 N N . LYS A 1 278 ? -13.203 -6.514 15.059 1.00 91.38 278 LYS A N 1
ATOM 2246 C CA . LYS A 1 278 ? -12.651 -7.373 13.999 1.00 91.38 278 LYS A CA 1
ATOM 2247 C C . LYS A 1 278 ? -13.298 -7.048 12.648 1.00 91.38 278 LYS A C 1
ATOM 2249 O O . LYS A 1 278 ? -14.283 -7.682 12.285 1.00 91.38 278 LYS A O 1
ATOM 2254 N N . PRO A 1 279 ? -12.769 -6.074 11.883 1.00 92.38 279 PRO A N 1
ATOM 2255 C CA . PRO A 1 279 ? -13.387 -5.665 10.622 1.00 92.38 279 PRO A CA 1
ATOM 2256 C C . PRO A 1 279 ? -13.485 -6.757 9.552 1.00 92.38 279 PRO A C 1
ATOM 2258 O O . PRO A 1 279 ? -14.350 -6.658 8.701 1.00 92.38 279 PRO A O 1
ATOM 2261 N N . HIS A 1 280 ? -12.658 -7.802 9.609 1.00 92.44 280 HIS A N 1
ATOM 2262 C CA . HIS A 1 280 ? -12.729 -8.947 8.684 1.00 92.44 280 HIS A CA 1
ATOM 2263 C C . HIS A 1 280 ? -13.709 -10.041 9.111 1.00 92.44 280 HIS A C 1
ATOM 2265 O O . HIS A 1 280 ? -13.871 -11.040 8.426 1.00 92.44 280 HIS A O 1
ATOM 2271 N N . GLU A 1 281 ? -14.305 -9.892 10.288 1.00 90.19 281 GLU A N 1
ATOM 2272 C CA . GLU A 1 281 ? -15.217 -10.862 10.874 1.00 90.19 281 GLU A CA 1
ATOM 2273 C C . GLU A 1 281 ? -16.343 -10.058 11.535 1.00 90.19 281 GLU A C 1
ATOM 2275 O O . GLU A 1 281 ? -17.187 -9.464 10.861 1.00 90.19 281 GLU A O 1
ATOM 2280 N N . LYS A 1 282 ? -16.320 -9.957 12.867 1.00 86.88 282 LYS A N 1
ATOM 2281 C CA . LYS A 1 282 ? -17.296 -9.207 13.645 1.00 86.88 282 LYS A CA 1
ATOM 2282 C C . LYS A 1 282 ? -16.758 -7.833 14.052 1.00 86.88 282 LYS A C 1
ATOM 2284 O O . LYS A 1 282 ? -15.986 -7.685 15.000 1.00 86.88 282 LYS A O 1
ATOM 2289 N N . VAL A 1 283 ? -17.218 -6.796 13.350 1.00 85.94 283 VAL A N 1
ATOM 2290 C CA . VAL A 1 283 ? -16.770 -5.404 13.557 1.00 85.94 283 VAL A CA 1
ATOM 2291 C C . VAL A 1 283 ? -17.053 -4.913 14.971 1.00 85.94 283 VAL A C 1
ATOM 2293 O O . VAL A 1 283 ? -16.218 -4.222 15.548 1.00 85.94 283 VAL A O 1
ATOM 2296 N N . ARG A 1 284 ? -18.226 -5.228 15.532 1.00 85.88 284 ARG A N 1
ATOM 2297 C CA . ARG A 1 284 ? -18.616 -4.802 16.881 1.00 85.88 284 ARG A CA 1
ATOM 2298 C C . ARG A 1 284 ? -18.522 -5.973 17.860 1.00 85.88 284 ARG A C 1
ATOM 2300 O O . ARG A 1 284 ? -19.043 -7.043 17.542 1.00 85.88 284 ARG A O 1
ATOM 2307 N N . PRO A 1 285 ? -17.904 -5.773 19.036 1.00 86.31 285 PRO A N 1
ATOM 2308 C CA . PRO A 1 285 ? -17.838 -6.814 20.048 1.00 86.31 285 PRO A CA 1
ATOM 2309 C C . PRO A 1 285 ? -19.239 -7.170 20.545 1.00 86.31 285 PRO A C 1
ATOM 2311 O O . PRO A 1 285 ? -20.159 -6.352 20.510 1.00 86.31 285 PRO A O 1
ATOM 2314 N N . ASP A 1 286 ? -19.373 -8.391 21.036 1.00 86.25 286 ASP A N 1
ATOM 2315 C CA . ASP A 1 286 ? -20.568 -8.894 21.702 1.00 86.25 286 ASP A CA 1
ATOM 2316 C C . ASP A 1 286 ? -20.265 -9.327 23.139 1.00 86.25 286 ASP A C 1
ATOM 2318 O O . ASP A 1 286 ? -19.142 -9.196 23.634 1.00 86.25 286 ASP A O 1
ATOM 2322 N N . TYR A 1 287 ? -21.280 -9.880 23.802 1.00 85.62 287 TYR A N 1
ATOM 2323 C CA . TYR A 1 287 ? -21.161 -10.432 25.145 1.00 85.62 287 TYR A CA 1
ATOM 2324 C C . TYR A 1 287 ? -19.986 -11.417 25.288 1.00 85.62 287 TYR A C 1
ATOM 2326 O O . TYR A 1 287 ? -19.203 -11.307 26.232 1.00 85.62 287 TYR A O 1
ATOM 2334 N N . GLY A 1 288 ? -19.809 -12.339 24.333 1.00 86.38 288 GLY A N 1
ATOM 2335 C CA . GLY A 1 288 ? -18.723 -13.324 24.364 1.00 86.38 288 GLY A CA 1
ATOM 2336 C C . GLY A 1 288 ? -17.338 -12.677 24.325 1.00 86.38 288 GLY A C 1
ATOM 2337 O O . GLY A 1 288 ? -16.434 -13.100 25.046 1.00 86.38 288 GLY A O 1
ATOM 2338 N N . THR A 1 289 ? -17.197 -11.591 23.563 1.00 86.94 289 THR A N 1
ATOM 2339 C CA . THR A 1 289 ? -15.951 -10.818 23.465 1.00 86.94 289 THR A CA 1
ATOM 2340 C C . THR A 1 289 ? -15.554 -10.193 24.805 1.00 86.94 289 THR A C 1
ATOM 2342 O O . THR A 1 289 ? -14.377 -10.132 25.143 1.00 86.94 289 THR A O 1
ATOM 2345 N N . CYS A 1 290 ? -16.522 -9.729 25.600 1.00 85.00 290 CYS A N 1
ATOM 2346 C CA . CYS A 1 290 ? -16.246 -9.192 26.934 1.00 85.00 290 CYS A CA 1
ATOM 2347 C C . CYS A 1 290 ? -15.840 -10.306 27.909 1.00 85.00 290 CYS A C 1
ATOM 2349 O O . CYS A 1 290 ? -14.889 -10.167 28.684 1.00 85.00 290 CYS A O 1
ATOM 2351 N N . MET A 1 291 ? -16.564 -11.424 27.860 1.00 89.38 291 MET A N 1
ATOM 2352 C CA . MET A 1 291 ? -16.401 -12.531 28.800 1.00 89.38 291 MET A CA 1
ATOM 2353 C C . MET A 1 291 ? -15.099 -13.311 28.613 1.00 89.38 291 MET A C 1
ATOM 2355 O O . MET A 1 291 ? -14.657 -13.952 29.563 1.00 89.38 291 MET A O 1
ATOM 2359 N N . SER A 1 292 ? -14.438 -13.210 27.454 1.00 89.38 292 SER A N 1
ATOM 2360 C CA . SER A 1 292 ? -13.125 -13.834 27.239 1.00 89.38 292 SER A CA 1
ATOM 2361 C C . SER A 1 292 ? -12.053 -13.317 28.205 1.00 89.38 292 SER A C 1
ATOM 2363 O O . SER A 1 292 ? -11.126 -14.049 28.536 1.00 89.38 292 SER A O 1
ATOM 2365 N N . CYS A 1 293 ? -12.180 -12.066 28.662 1.00 88.00 293 CYS A N 1
ATOM 2366 C CA . CYS A 1 293 ? -11.266 -11.447 29.627 1.00 88.00 293 CYS A CA 1
ATOM 2367 C C . CYS A 1 293 ? -11.920 -11.209 30.996 1.00 88.00 293 CYS A C 1
ATOM 2369 O O . CYS A 1 293 ? -11.222 -11.166 32.006 1.00 88.00 293 CYS A O 1
ATOM 2371 N N . HIS A 1 294 ? -13.251 -11.070 31.049 1.00 88.56 294 HIS A N 1
ATOM 2372 C CA . HIS A 1 294 ? -14.011 -10.793 32.273 1.00 88.56 294 HIS A CA 1
ATOM 2373 C C . HIS A 1 294 ? -14.950 -11.945 32.689 1.00 88.56 294 HIS A C 1
ATOM 2375 O O . HIS A 1 294 ? -16.128 -11.703 32.954 1.00 88.56 294 HIS A O 1
ATOM 2381 N N . PRO A 1 295 ? -14.476 -13.198 32.815 1.00 91.44 295 PRO A N 1
ATOM 2382 C CA . PRO A 1 295 ? -15.351 -14.359 33.005 1.00 91.44 295 PRO A CA 1
ATOM 2383 C C . PRO A 1 295 ? -16.151 -14.325 34.316 1.00 91.44 295 PRO A C 1
ATOM 2385 O O . PRO A 1 295 ? -17.221 -14.921 34.404 1.00 91.44 295 PRO A O 1
ATOM 2388 N N . GLN A 1 296 ? -15.654 -13.617 35.335 1.00 91.94 296 GLN A N 1
ATOM 2389 C CA . GLN A 1 296 ? -16.267 -13.569 36.665 1.00 91.94 296 GLN A CA 1
ATOM 2390 C C . GLN A 1 296 ? -17.128 -12.326 36.914 1.00 91.94 296 GLN A C 1
ATOM 2392 O O . GLN A 1 296 ? -17.775 -12.243 37.955 1.00 91.94 296 GLN A O 1
ATOM 2397 N N . VAL A 1 297 ? -17.186 -11.362 35.984 1.00 89.19 297 VAL A N 1
ATOM 2398 C CA . VAL A 1 297 ? -17.863 -10.073 36.237 1.00 89.19 297 VAL A CA 1
ATOM 2399 C C . VAL A 1 297 ? -19.360 -10.236 36.509 1.00 89.19 297 VAL A C 1
ATOM 2401 O O . VAL A 1 297 ? -19.929 -9.520 37.328 1.00 89.19 297 VAL A O 1
ATOM 2404 N N . VAL A 1 298 ? -19.988 -11.241 35.893 1.00 90.38 298 VAL A N 1
ATOM 2405 C CA . VAL A 1 298 ? -21.409 -11.560 36.088 1.00 90.38 298 VAL A CA 1
ATOM 2406 C C . VAL A 1 298 ? -21.703 -11.978 37.532 1.00 90.38 298 VAL A C 1
ATOM 2408 O O . VAL A 1 298 ? -22.802 -11.737 38.024 1.00 90.38 298 VAL A O 1
ATOM 2411 N N . ASN A 1 299 ? -20.721 -12.543 38.237 1.00 89.06 299 ASN A N 1
ATOM 2412 C CA . ASN A 1 299 ? -20.867 -12.985 39.624 1.00 89.06 299 ASN A CA 1
ATOM 2413 C C . ASN A 1 299 ? -20.665 -11.850 40.641 1.00 89.06 299 ASN A C 1
ATOM 2415 O O . ASN A 1 299 ? -20.863 -12.062 41.833 1.00 89.06 299 ASN A O 1
ATOM 2419 N N . VAL A 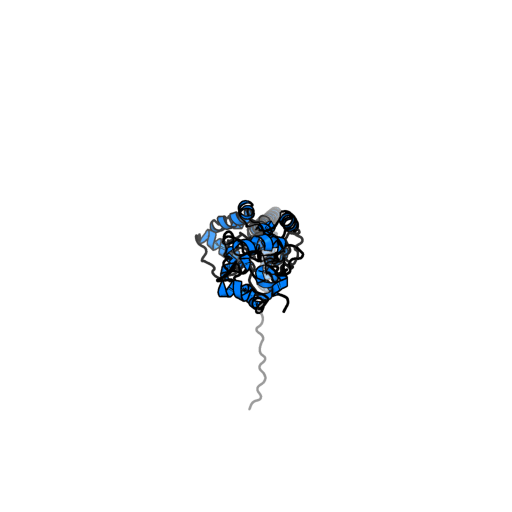1 300 ? -20.294 -10.647 40.193 1.00 86.06 300 VAL A N 1
ATOM 2420 C CA . VAL A 1 300 ? -20.054 -9.501 41.075 1.00 86.06 300 VAL A CA 1
ATOM 2421 C C . VAL A 1 300 ? -21.345 -8.715 41.293 1.00 86.06 300 VAL A C 1
ATOM 2423 O O . VAL A 1 300 ? -22.004 -8.281 40.340 1.00 86.06 300 VAL A O 1
ATOM 2426 N N . GLY A 1 301 ? -21.683 -8.481 42.562 1.00 86.56 301 GLY A N 1
ATOM 2427 C CA . GLY A 1 301 ? -22.853 -7.707 42.965 1.00 86.56 301 GLY A CA 1
ATOM 2428 C C . GLY A 1 301 ? -24.148 -8.285 42.390 1.00 86.56 301 GLY A C 1
ATOM 2429 O O . GLY A 1 301 ? -24.488 -9.447 42.601 1.00 86.56 301 GLY A O 1
ATOM 2430 N N . ARG A 1 302 ? -24.898 -7.465 41.647 1.00 88.00 302 ARG A N 1
ATOM 2431 C CA . ARG A 1 302 ? -26.181 -7.859 41.038 1.00 88.00 302 ARG A CA 1
ATOM 2432 C C . ARG A 1 302 ? -26.111 -8.025 39.519 1.00 88.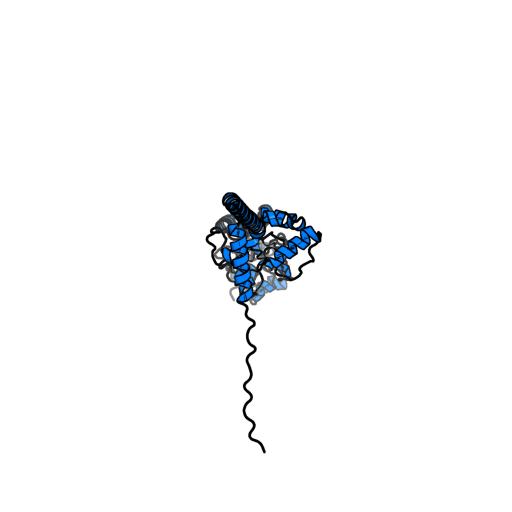00 302 ARG A C 1
ATOM 2434 O O . ARG A 1 302 ? -27.164 -8.059 38.884 1.00 88.00 302 ARG A O 1
ATOM 2441 N N . HIS A 1 303 ? -24.924 -8.143 38.916 1.00 90.56 303 HIS A N 1
ATOM 2442 C CA . HIS A 1 303 ? -24.816 -8.326 37.461 1.00 90.56 303 HIS A CA 1
ATOM 2443 C C . HIS A 1 303 ? -25.563 -9.573 36.987 1.00 90.56 303 HIS A C 1
ATOM 2445 O O . HIS A 1 303 ? -26.317 -9.485 36.025 1.00 90.56 303 HIS A O 1
ATOM 2451 N N . LYS A 1 304 ? -25.455 -10.701 37.702 1.00 91.94 304 LYS A N 1
ATOM 2452 C CA . LYS A 1 304 ? -26.173 -11.938 37.365 1.00 91.94 304 LYS A CA 1
ATOM 2453 C C . LYS A 1 304 ? -27.675 -11.723 37.187 1.00 91.94 304 LYS A C 1
ATOM 2455 O O . LYS A 1 304 ? -28.234 -12.186 36.202 1.00 91.94 304 LYS A O 1
ATOM 2460 N N . LEU A 1 305 ? -28.306 -10.972 38.092 1.00 90.56 305 LEU A N 1
ATOM 2461 C CA . LEU A 1 305 ? -29.731 -10.644 38.009 1.00 90.56 305 LEU A CA 1
ATOM 2462 C C . LEU A 1 305 ? -30.037 -9.828 36.743 1.00 90.56 305 LEU A C 1
ATOM 2464 O O . LEU A 1 305 ? -30.921 -10.188 35.973 1.00 90.56 305 LEU A O 1
ATOM 2468 N N . HIS A 1 306 ? -29.283 -8.756 36.497 1.00 90.69 306 HIS A N 1
ATOM 2469 C CA . HIS A 1 306 ? -29.535 -7.864 35.362 1.00 90.69 306 HIS A CA 1
ATOM 2470 C C . HIS A 1 306 ? -29.266 -8.532 34.009 1.00 90.69 306 HIS A C 1
ATOM 2472 O O . HIS A 1 306 ? -30.028 -8.338 33.068 1.00 90.69 306 HIS A O 1
ATOM 2478 N N . ILE A 1 307 ? -28.216 -9.344 33.910 1.00 91.44 307 ILE A N 1
ATOM 2479 C CA . ILE A 1 307 ? -27.819 -9.977 32.651 1.00 91.44 307 ILE A CA 1
ATOM 2480 C C . ILE A 1 307 ? -28.620 -11.260 32.395 1.00 91.44 307 ILE A C 1
ATOM 2482 O O . ILE A 1 307 ? -29.146 -11.438 31.304 1.00 91.44 307 ILE A O 1
ATOM 2486 N N . GLN A 1 308 ? -28.735 -12.162 33.377 1.00 90.81 308 GLN A N 1
ATOM 2487 C CA . GLN A 1 308 ? -29.330 -13.489 33.158 1.00 90.81 308 GLN A CA 1
ATOM 2488 C C . GLN A 1 308 ? -30.838 -13.530 33.410 1.00 90.81 308 GLN A C 1
ATOM 2490 O O . GLN A 1 308 ? -31.536 -14.282 32.740 1.00 90.81 308 GLN A O 1
ATOM 2495 N N . THR A 1 309 ? -31.346 -12.762 34.379 1.00 90.50 309 THR A N 1
ATOM 2496 C CA . THR A 1 309 ? -32.781 -12.771 34.712 1.00 90.50 309 THR A CA 1
ATOM 2497 C C . THR A 1 309 ? -33.541 -11.713 33.926 1.00 90.50 309 THR A C 1
ATOM 2499 O O . THR A 1 309 ? -34.595 -12.007 33.376 1.00 90.50 309 THR A O 1
ATOM 2502 N N . VAL A 1 310 ? -33.013 -10.488 33.865 1.00 90.88 310 VAL A N 1
ATOM 2503 C CA . VAL A 1 310 ? -33.663 -9.375 33.149 1.00 90.88 310 VAL A CA 1
ATOM 2504 C C . VAL A 1 310 ? -33.288 -9.356 31.660 1.00 90.88 310 VAL A C 1
ATOM 2506 O O . VAL A 1 310 ? -34.043 -8.827 30.852 1.00 90.88 310 VAL A O 1
ATOM 2509 N N . GLY A 1 311 ? -32.158 -9.957 31.273 1.00 91.06 311 GLY A N 1
ATOM 2510 C CA . GLY A 1 311 ? -31.726 -10.014 29.872 1.00 91.06 311 GLY A CA 1
ATOM 2511 C C . GLY A 1 311 ? -31.111 -8.711 29.352 1.00 91.06 311 GLY A C 1
ATOM 2512 O O . GLY A 1 311 ? -31.143 -8.460 28.150 1.00 91.06 311 GLY A O 1
ATOM 2513 N N . LEU A 1 312 ? -30.579 -7.854 30.232 1.00 91.12 312 LEU A N 1
ATOM 2514 C CA . LEU A 1 312 ? -29.914 -6.617 29.817 1.00 91.12 312 LEU A CA 1
ATOM 2515 C C . LEU A 1 312 ? -28.534 -6.905 29.222 1.00 91.12 312 LEU A C 1
ATOM 2517 O O . LEU A 1 312 ? -27.788 -7.749 29.714 1.00 91.12 312 LEU A O 1
ATOM 2521 N N . GLU A 1 313 ? -28.151 -6.136 28.205 1.00 90.38 313 GLU A N 1
ATOM 2522 C CA . GLU A 1 313 ? -26.779 -6.135 27.700 1.00 90.38 313 GLU A CA 1
ATOM 2523 C C . GLU A 1 313 ? -25.876 -5.223 28.539 1.00 90.38 313 GLU A C 1
ATOM 2525 O O . GLU A 1 313 ? -26.298 -4.169 29.020 1.00 90.38 313 GLU A O 1
ATOM 2530 N N . CYS A 1 314 ? -24.589 -5.569 28.643 1.00 89.06 314 CYS A N 1
ATOM 2531 C CA . CYS A 1 314 ? -23.597 -4.790 29.393 1.00 89.06 314 CYS A CA 1
ATOM 2532 C C . CYS A 1 314 ? -23.577 -3.310 28.972 1.00 89.06 314 CYS A C 1
ATOM 2534 O O . CYS A 1 314 ? -23.464 -2.418 29.815 1.00 89.06 314 CYS A O 1
ATOM 2536 N N . VAL A 1 315 ? -23.721 -3.052 27.666 1.00 88.94 315 VAL A N 1
ATOM 2537 C CA . VAL A 1 315 ? -23.649 -1.709 27.073 1.00 88.94 315 VAL A CA 1
ATOM 2538 C C . VAL A 1 315 ? -24.846 -0.819 27.405 1.00 88.94 315 VAL A C 1
ATOM 2540 O O . VAL A 1 315 ? -24.762 0.394 27.219 1.00 88.94 315 VAL A O 1
ATOM 2543 N N . LYS A 1 316 ? -25.940 -1.386 27.938 1.00 89.75 316 LYS A N 1
ATOM 2544 C CA . LYS A 1 316 ? -27.076 -0.592 28.419 1.00 89.75 316 LYS A CA 1
ATOM 2545 C C . LYS A 1 316 ? -26.673 0.274 29.613 1.00 89.75 316 LYS A C 1
ATOM 2547 O O . LYS A 1 316 ? -27.157 1.394 29.719 1.00 89.75 316 LYS A O 1
ATOM 2552 N N . CYS A 1 317 ? -25.755 -0.207 30.453 1.00 88.38 317 CYS A N 1
ATOM 2553 C CA . CYS A 1 317 ? -25.216 0.546 31.588 1.00 88.38 317 CYS A CA 1
ATOM 2554 C C . CYS A 1 317 ? -23.807 1.082 31.301 1.00 88.38 317 CYS A C 1
ATOM 2556 O O . CYS A 1 317 ? -23.512 2.245 31.574 1.00 88.38 317 CYS A O 1
ATOM 2558 N N . HIS A 1 318 ? -22.928 0.257 30.729 1.00 88.44 318 HIS A N 1
ATOM 2559 C CA . HIS A 1 318 ? -21.543 0.630 30.465 1.00 88.44 318 HIS A CA 1
ATOM 2560 C C . HIS A 1 318 ? -21.388 1.256 29.084 1.00 88.44 318 HIS A C 1
ATOM 2562 O O . HIS A 1 318 ? -21.403 0.569 28.064 1.00 88.44 318 HIS A O 1
ATOM 2568 N N . LYS A 1 319 ? -21.144 2.568 29.045 1.00 87.31 319 LYS A N 1
ATOM 2569 C CA . LYS A 1 319 ? -20.799 3.237 27.788 1.00 87.31 319 LYS A CA 1
ATOM 2570 C C . LYS A 1 319 ? -19.490 2.653 27.227 1.00 87.31 319 LYS A C 1
ATOM 2572 O O . LYS A 1 319 ? -18.485 2.628 27.948 1.00 87.31 319 LYS A O 1
ATOM 2577 N N . PRO A 1 320 ? -19.466 2.201 25.959 1.00 86.88 320 PRO A N 1
ATOM 2578 C CA . PRO A 1 320 ? -18.247 1.700 25.335 1.00 86.88 320 PRO A CA 1
ATOM 2579 C C . PRO A 1 320 ? -17.106 2.720 25.404 1.00 86.88 320 PRO A C 1
ATOM 2581 O O . PRO A 1 320 ? -17.337 3.928 25.377 1.00 86.88 320 PRO A O 1
ATOM 2584 N N . HIS A 1 321 ? -15.869 2.224 25.468 1.00 86.94 321 HIS A N 1
ATOM 2585 C CA . HIS A 1 321 ? -14.621 2.998 25.582 1.00 86.94 321 HIS A CA 1
ATOM 2586 C C . HIS A 1 321 ? -14.399 3.745 26.906 1.00 86.94 321 HIS A C 1
ATOM 2588 O O . HIS A 1 321 ? -13.242 3.946 27.264 1.00 86.94 321 HIS A O 1
ATOM 2594 N N . THR A 1 322 ? -15.442 4.108 27.661 1.00 87.88 322 THR A N 1
ATOM 2595 C CA . THR A 1 322 ? -15.290 4.654 29.024 1.00 87.88 322 THR A CA 1
ATOM 2596 C C . THR A 1 322 ? -15.437 3.574 30.091 1.00 87.88 322 THR A C 1
ATOM 2598 O O . THR A 1 322 ? -14.706 3.594 31.078 1.00 87.88 322 THR A O 1
ATOM 2601 N N . TRP A 1 323 ? -16.364 2.629 29.887 1.00 85.25 323 TRP A N 1
ATOM 2602 C CA . TRP A 1 323 ? -16.655 1.462 30.732 1.00 85.25 323 TRP A CA 1
ATOM 2603 C C . TRP A 1 323 ? -16.887 1.746 32.225 1.00 85.25 323 TRP A C 1
ATOM 2605 O O . TRP A 1 323 ? -16.959 0.822 33.034 1.00 85.25 323 TRP A O 1
ATOM 2615 N N . ARG A 1 324 ? -17.095 3.011 32.595 1.00 85.62 324 ARG A N 1
ATOM 2616 C CA . ARG A 1 324 ? -17.421 3.454 33.951 1.00 85.62 324 ARG A CA 1
ATOM 2617 C C . ARG A 1 324 ? -18.864 3.930 34.010 1.00 85.62 324 ARG A C 1
ATOM 2619 O O . ARG A 1 324 ? -19.303 4.674 33.137 1.00 85.62 324 ARG A O 1
ATOM 2626 N N . VAL A 1 325 ? -19.557 3.529 35.071 1.00 86.56 325 VAL A N 1
ATOM 2627 C CA . VAL A 1 325 ? -20.869 4.059 35.449 1.00 86.56 325 VAL A CA 1
ATOM 2628 C C . VAL A 1 325 ? -20.650 4.937 36.669 1.00 86.56 325 VAL A C 1
ATOM 2630 O O . VAL A 1 325 ? -20.223 4.447 37.713 1.00 86.56 325 VAL A O 1
ATOM 2633 N N . THR A 1 326 ? -20.869 6.243 36.539 1.00 85.94 326 THR A N 1
ATOM 2634 C CA . THR A 1 326 ? -20.757 7.151 37.686 1.00 85.94 326 THR A CA 1
ATOM 2635 C C . THR A 1 326 ? -22.019 7.091 38.545 1.00 85.94 326 THR A C 1
ATOM 2637 O O . THR A 1 326 ? -23.078 6.676 38.080 1.00 85.94 326 THR A O 1
ATOM 2640 N N . ILE A 1 327 ? -21.953 7.571 39.791 1.00 84.81 327 ILE A N 1
ATOM 2641 C CA . ILE A 1 327 ? -23.150 7.722 40.643 1.00 84.81 327 ILE A CA 1
ATOM 2642 C C . ILE A 1 327 ? -24.210 8.584 39.940 1.00 84.81 327 ILE A C 1
ATOM 2644 O O . ILE A 1 327 ? -25.404 8.308 40.030 1.00 84.81 327 ILE A O 1
ATOM 2648 N N . LYS A 1 328 ? -23.773 9.618 39.210 1.00 87.38 328 LYS A N 1
ATOM 2649 C CA . LYS A 1 328 ? -24.663 10.470 38.417 1.00 87.38 328 LYS A CA 1
ATOM 2650 C C . LYS A 1 328 ? -25.366 9.669 37.319 1.00 87.38 328 LYS A C 1
ATOM 2652 O O . LYS A 1 328 ? -26.575 9.806 37.185 1.00 87.38 328 LYS A O 1
ATOM 2657 N N . ASP A 1 329 ? -24.630 8.827 36.592 1.00 87.31 329 ASP A N 1
ATOM 2658 C CA . ASP A 1 329 ? -25.202 7.947 35.567 1.00 87.31 329 ASP A CA 1
ATOM 2659 C C . ASP A 1 329 ? -26.163 6.923 36.188 1.00 87.31 329 ASP A C 1
ATOM 2661 O O . ASP A 1 329 ? -27.250 6.708 35.671 1.00 87.31 329 ASP A O 1
ATOM 2665 N N . ALA A 1 330 ? -25.817 6.322 37.329 1.00 85.19 330 ALA A N 1
ATOM 2666 C CA . ALA A 1 330 ? -26.672 5.343 38.001 1.00 85.19 330 ALA A CA 1
ATOM 2667 C C . ALA A 1 330 ? -28.003 5.952 38.480 1.00 85.19 330 ALA A C 1
ATOM 2669 O O . ALA A 1 330 ? -29.054 5.321 38.372 1.00 85.19 330 ALA A O 1
ATOM 2670 N N . LYS A 1 331 ? -27.989 7.202 38.963 1.00 88.25 331 LYS A N 1
ATOM 2671 C CA . LYS A 1 331 ? -29.206 7.920 39.380 1.00 88.25 331 LYS A CA 1
ATOM 2672 C C . LYS A 1 331 ? -30.186 8.184 38.234 1.00 88.25 331 LYS A C 1
ATOM 2674 O O . LYS A 1 331 ? -31.360 8.411 38.519 1.00 88.25 331 LYS A O 1
ATOM 2679 N N . THR A 1 332 ? -29.735 8.145 36.981 1.00 88.38 332 THR A N 1
ATOM 2680 C CA . THR A 1 332 ? -30.593 8.302 35.799 1.00 88.38 332 THR A CA 1
ATOM 2681 C C . THR A 1 332 ? -30.895 6.970 35.116 1.00 88.38 332 THR A C 1
ATOM 2683 O O . THR A 1 332 ? -32.050 6.680 34.850 1.00 88.38 332 THR A O 1
ATOM 2686 N N . LEU A 1 333 ? -29.886 6.132 34.869 1.00 88.19 333 LEU A N 1
ATOM 2687 C CA . LEU A 1 333 ? -30.037 4.860 34.153 1.00 88.19 333 LEU A CA 1
ATOM 2688 C C . LEU A 1 333 ? -30.807 3.810 34.956 1.00 88.19 333 LEU A C 1
ATOM 2690 O O . LEU A 1 333 ? -31.675 3.133 34.415 1.00 88.19 333 LEU A O 1
ATOM 2694 N N . CYS A 1 334 ? -30.497 3.644 36.244 1.00 87.25 334 CYS A N 1
ATOM 2695 C CA . CYS A 1 334 ? -31.130 2.598 37.052 1.00 87.25 334 CYS A CA 1
ATOM 2696 C C . CYS A 1 334 ? -32.598 2.933 37.354 1.00 87.25 334 CYS A C 1
ATOM 2698 O O . CYS A 1 334 ? -33.436 2.038 37.471 1.00 87.25 334 CYS A O 1
ATOM 2700 N N . THR A 1 335 ? -32.905 4.231 37.440 1.00 90.12 335 THR A N 1
ATOM 2701 C CA . THR A 1 335 ? -34.246 4.747 37.732 1.00 90.12 335 THR A CA 1
ATOM 2702 C C . THR A 1 335 ? -35.225 4.624 36.570 1.00 90.12 335 THR A C 1
ATOM 2704 O O . THR A 1 335 ? -36.421 4.789 36.790 1.00 90.12 335 THR A O 1
ATOM 2707 N N . GLU A 1 336 ? -34.764 4.223 35.378 1.00 89.69 336 GLU A N 1
ATOM 2708 C CA . GLU A 1 336 ? -35.635 3.861 34.250 1.00 89.69 336 GLU A CA 1
ATOM 2709 C C . GLU A 1 336 ? -36.509 2.629 34.549 1.00 89.69 336 GLU A C 1
ATOM 2711 O O . GLU A 1 336 ? -37.574 2.480 33.957 1.00 89.69 336 GLU A O 1
ATOM 2716 N N . CYS A 1 337 ? -36.070 1.734 35.444 1.00 88.44 337 CYS A N 1
ATOM 2717 C CA . CYS A 1 337 ? -36.764 0.471 35.733 1.00 88.44 337 CYS A CA 1
ATOM 2718 C C . CYS A 1 337 ? -37.180 0.324 37.204 1.00 88.44 337 CYS A C 1
ATOM 2720 O O . CYS A 1 337 ? -38.227 -0.252 37.493 1.00 88.44 337 CYS A O 1
ATOM 2722 N N . HIS A 1 338 ? -36.366 0.802 38.151 1.00 89.00 338 HIS A N 1
ATOM 2723 C CA . HIS A 1 338 ? -36.638 0.671 39.585 1.00 89.00 338 HIS A CA 1
ATOM 2724 C C . HIS A 1 338 ? -36.075 1.856 40.379 1.00 89.00 338 HIS A C 1
ATOM 2726 O O . HIS A 1 338 ? -35.135 2.508 39.946 1.00 89.00 338 HIS A O 1
ATOM 2732 N N . GLY A 1 339 ? -36.580 2.113 41.591 1.00 87.31 339 GLY A N 1
ATOM 2733 C CA . GLY A 1 339 ? -36.040 3.179 42.451 1.00 87.31 339 GLY A CA 1
ATOM 2734 C C . GLY A 1 339 ? -34.522 3.060 42.670 1.00 87.31 339 GLY A C 1
ATOM 2735 O O . GLY A 1 339 ? -33.990 1.948 42.726 1.00 87.31 339 GLY A O 1
ATOM 2736 N N . TYR A 1 340 ? -33.820 4.196 42.778 1.00 85.75 340 TYR A N 1
ATOM 2737 C CA . TYR A 1 340 ? -32.361 4.213 42.939 1.00 85.75 340 TYR A CA 1
ATOM 2738 C C . TYR A 1 340 ? -31.945 3.432 44.189 1.00 85.75 340 TYR A C 1
ATOM 2740 O O . TYR A 1 340 ? -32.437 3.687 45.288 1.00 85.75 340 TYR A O 1
ATOM 2748 N N . LYS A 1 341 ? -31.007 2.501 44.014 1.00 82.19 341 LYS A N 1
ATOM 2749 C CA . LYS A 1 341 ? -30.349 1.785 45.106 1.00 82.19 341 LYS A CA 1
ATOM 2750 C C . LYS A 1 341 ? -28.850 1.984 44.961 1.00 82.19 341 LYS A C 1
ATOM 2752 O O . LYS A 1 341 ? -28.326 1.835 43.860 1.00 82.19 341 LYS A O 1
ATOM 2757 N N . ASP A 1 342 ? -28.178 2.323 46.055 1.00 81.25 342 ASP A N 1
ATOM 2758 C CA . ASP A 1 342 ? -26.737 2.567 46.040 1.00 81.25 342 ASP A CA 1
ATOM 2759 C C . ASP A 1 342 ? -25.973 1.260 45.756 1.00 81.25 342 ASP A C 1
ATOM 2761 O O . ASP A 1 342 ? -26.083 0.329 46.563 1.00 81.25 342 ASP A O 1
ATOM 2765 N N . PRO A 1 343 ? -25.181 1.183 44.664 1.00 71.50 343 PRO A N 1
ATOM 2766 C CA . PRO A 1 343 ? -24.351 0.030 44.333 1.00 71.50 343 PRO A CA 1
ATOM 2767 C C . PRO A 1 343 ? -23.528 -0.533 45.487 1.00 71.50 343 PRO A C 1
ATOM 2769 O O . PRO A 1 343 ? -23.389 -1.751 45.609 1.00 71.50 343 PRO A O 1
ATOM 2772 N N . MET A 1 344 ? -23.036 0.331 46.375 1.00 73.00 344 MET A N 1
ATOM 2773 C CA . MET A 1 344 ? -22.217 -0.085 47.511 1.00 73.00 344 MET A CA 1
ATOM 2774 C C . MET A 1 344 ? -22.979 -0.979 48.494 1.00 73.00 344 MET A C 1
ATOM 2776 O O . MET A 1 344 ? -22.372 -1.827 49.142 1.00 73.00 344 MET A O 1
ATOM 2780 N N . THR A 1 345 ? -24.310 -0.877 48.551 1.00 75.31 345 THR A N 1
ATOM 2781 C CA . THR A 1 345 ? -25.144 -1.683 49.463 1.00 75.31 345 THR A CA 1
ATOM 2782 C C . THR A 1 345 ? -25.266 -3.155 49.058 1.00 75.31 345 THR A C 1
ATOM 2784 O O . THR A 1 345 ? -25.802 -3.956 49.815 1.00 75.31 345 THR A O 1
ATOM 2787 N N . PHE A 1 346 ? -24.782 -3.534 47.872 1.00 69.19 346 PHE A N 1
ATOM 2788 C CA . PHE A 1 346 ? -24.807 -4.919 47.379 1.00 69.19 346 PHE A CA 1
ATOM 2789 C C . PHE A 1 346 ? -23.469 -5.388 46.797 1.00 69.19 346 PHE A C 1
ATOM 2791 O O . PHE A 1 346 ? -23.397 -6.481 46.240 1.00 69.19 346 PHE A O 1
ATOM 2798 N N . ILE A 1 347 ? -22.421 -4.573 46.926 1.00 65.44 347 ILE A N 1
ATOM 2799 C CA . ILE A 1 347 ? -21.027 -4.956 46.654 1.00 65.44 347 ILE A CA 1
ATOM 2800 C C . ILE A 1 347 ? -20.282 -5.227 47.984 1.00 65.44 347 ILE A C 1
ATOM 2802 O O . ILE A 1 347 ? -19.197 -5.797 47.970 1.00 65.44 347 ILE A O 1
ATOM 2806 N N . GLY A 1 348 ? -20.882 -4.880 49.133 1.00 52.25 348 GLY A N 1
ATOM 2807 C CA . GLY A 1 348 ? -20.423 -5.261 50.471 1.00 52.25 348 GLY A CA 1
ATOM 2808 C C . GLY A 1 348 ? -21.157 -6.494 51.005 1.00 52.25 348 GLY A C 1
ATOM 2809 O O . GLY A 1 348 ? -22.341 -6.410 51.334 1.00 52.25 348 GLY A O 1
ATOM 2810 N N . GLY A 1 349 ? -20.428 -7.609 51.075 1.00 42.59 349 GLY A N 1
ATOM 2811 C CA . GLY A 1 349 ? -20.819 -8.919 51.597 1.00 42.59 349 GLY A CA 1
ATOM 2812 C C . GLY A 1 349 ? -19.710 -9.918 51.325 1.00 42.59 349 GLY A C 1
ATOM 2813 O O . GLY A 1 349 ? -19.620 -10.340 50.151 1.00 42.59 349 GLY A O 1
#